Protein AF-A0A928PMY5-F1 (afdb_monomer_lite)

Radius of gyration: 32.31 Å; chains: 1; bounding box: 69×37×106 Å

Secondary structure (DSSP, 8-state):
-B-TTT--B--TT-SB-TTT--B--PPPP-------PPPPP--TT----------HHHHHHHHHHHHHHHHHIIIIIHHHHHHHHHHHHHHHHHHHHHHHHHH---HHHHHHHHHHHHHHHHHHHHHHHHHHHHHHHHHTT-TTHHHHHHHHHHHHHHHHHHHHHHHSSHHHHHHHHHHHHHHHHHHHHHHHHHHHHH-HHHHHHHTSSHHHHT-SS-TTPPPTT--TTSPPP--PPP---

Foldseek 3Di:
DADPPPRDDDDLPDQADPPPRHGDDNDDDDDDDDPDDDDDDDDPDDDPPDPPPPPVLVVLVVVLVVLVVVLCCLQPVQLVVLVVVLVVLVVVLVVVLVVCVPPHPDPVVNVLSVVLNVLSVVLSVLSNVLSNVLSVCLVVLPLCSQQSLVVRLVVSLVSVLVSLLSPADPPCRSCVPSVVSSVVSVVVSVVVNCCCQAPPSNCSSSVHCSSQCNHPVRVPPDHHPPDVPPDDDPPPPPPDD

Structure (mmCIF, N/CA/C/O backbone):
data_AF-A0A928PMY5-F1
#
_entry.id   AF-A0A928PMY5-F1
#
loop_
_atom_site.group_PDB
_atom_site.id
_atom_site.type_symbol
_atom_site.label_atom_id
_atom_site.label_alt_id
_atom_site.label_comp_id
_atom_site.label_asym_id
_atom_site.label_entity_id
_atom_site.label_seq_id
_atom_site.pdbx_PDB_ins_code
_atom_site.Cartn_x
_atom_site.Cartn_y
_atom_site.Cartn_z
_atom_site.occupancy
_atom_site.B_iso_or_equiv
_atom_site.auth_seq_id
_atom_site.auth_comp_id
_atom_site.auth_asym_id
_atom_site.auth_atom_id
_atom_site.pdbx_PDB_model_num
ATOM 1 N N . MET A 1 1 ? -22.340 8.497 -57.980 1.00 82.62 1 MET A N 1
ATOM 2 C CA . MET A 1 1 ? -21.973 7.964 -56.633 1.00 82.62 1 MET A CA 1
ATOM 3 C C . MET A 1 1 ? -22.457 8.878 -55.480 1.00 82.62 1 MET A C 1
ATOM 5 O O . MET A 1 1 ? -22.938 9.967 -55.758 1.00 82.62 1 MET A O 1
ATOM 9 N N . ILE A 1 2 ? -22.399 8.471 -54.194 1.00 89.50 2 ILE A N 1
ATOM 10 C CA . ILE A 1 2 ? -22.880 9.282 -53.039 1.00 89.50 2 ILE A CA 1
ATOM 11 C C . ILE A 1 2 ? -21.718 9.777 -52.164 1.00 89.50 2 ILE A C 1
ATOM 13 O O . ILE A 1 2 ? -20.862 8.992 -51.755 1.00 89.50 2 ILE A O 1
ATOM 17 N N . CYS A 1 3 ? -21.724 11.069 -51.814 1.00 88.81 3 CYS A N 1
ATOM 18 C CA . CYS A 1 3 ? -20.736 11.666 -50.915 1.00 88.81 3 CYS A CA 1
ATOM 19 C C . CYS A 1 3 ? -20.749 10.993 -49.535 1.00 88.81 3 CYS A C 1
ATOM 21 O O . CYS A 1 3 ? -21.771 11.005 -48.844 1.00 88.81 3 CYS A O 1
ATOM 23 N N . LYS A 1 4 ? -19.604 10.488 -49.061 1.00 89.94 4 LYS A N 1
ATOM 24 C CA . LYS A 1 4 ? -19.510 9.911 -47.708 1.00 89.94 4 LYS A CA 1
ATOM 25 C C . LYS A 1 4 ? -19.752 10.947 -46.599 1.00 89.94 4 LYS A C 1
ATOM 27 O O . LYS A 1 4 ? -20.256 10.563 -45.548 1.00 89.94 4 LYS A O 1
ATOM 32 N N . GLN A 1 5 ? -19.437 12.221 -46.858 1.00 91.31 5 GLN A N 1
ATOM 33 C CA . GLN A 1 5 ? -19.543 13.328 -45.900 1.00 91.31 5 GLN A CA 1
ATOM 34 C C . GLN A 1 5 ? -20.964 13.905 -45.819 1.00 91.31 5 GLN A C 1
ATOM 36 O O . GLN A 1 5 ? -21.582 13.843 -44.764 1.00 91.31 5 GLN A O 1
ATOM 41 N N . CYS A 1 6 ? -21.517 14.416 -46.925 1.00 93.25 6 CYS A N 1
ATOM 42 C CA . CYS A 1 6 ? -22.812 15.117 -46.902 1.00 93.25 6 CYS A CA 1
ATOM 43 C C . CYS A 1 6 ? -23.998 14.308 -47.449 1.00 93.25 6 CYS A C 1
ATOM 45 O O . CYS A 1 6 ? -25.106 14.826 -47.514 1.00 93.25 6 CYS A O 1
ATOM 47 N N . LYS A 1 7 ? -23.774 13.053 -47.864 1.00 92.19 7 LYS A N 1
ATOM 48 C CA . LYS A 1 7 ? -24.789 12.131 -48.413 1.00 92.19 7 LYS A CA 1
ATOM 49 C C . LYS A 1 7 ? -25.496 12.585 -49.694 1.00 92.19 7 LYS A C 1
ATOM 51 O O . LYS A 1 7 ? -26.414 11.902 -50.137 1.00 92.19 7 LYS A O 1
ATOM 56 N N . ASN A 1 8 ? -25.039 13.660 -50.333 1.00 92.19 8 ASN A N 1
ATOM 57 C CA . ASN A 1 8 ? -25.586 14.084 -51.619 1.00 92.19 8 ASN A CA 1
ATOM 58 C C . ASN A 1 8 ? -25.072 13.227 -52.784 1.00 92.19 8 ASN A C 1
ATOM 60 O O . ASN A 1 8 ? -23.974 12.661 -52.724 1.00 92.19 8 ASN A O 1
ATOM 64 N N . GLN A 1 9 ? -25.880 13.141 -53.840 1.00 92.81 9 GLN A N 1
ATOM 65 C CA . GLN A 1 9 ? -25.540 12.424 -55.065 1.00 92.81 9 GLN A CA 1
ATOM 66 C C . GLN A 1 9 ? -24.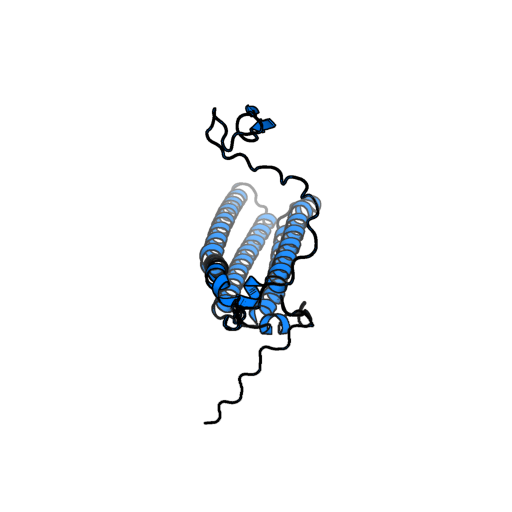573 13.264 -55.909 1.00 92.81 9 GLN A C 1
ATOM 68 O O . GLN A 1 9 ? -24.766 14.463 -56.095 1.00 92.81 9 GLN A O 1
ATOM 73 N N . ILE A 1 10 ? -23.505 12.629 -56.374 1.00 91.56 10 ILE A N 1
ATOM 74 C CA . ILE A 1 10 ? -22.398 13.239 -57.109 1.00 91.56 10 ILE A CA 1
ATOM 75 C C . ILE A 1 10 ? -22.239 12.500 -58.449 1.00 91.56 10 ILE A C 1
ATOM 77 O O . ILE A 1 10 ? -22.408 11.276 -58.500 1.00 91.56 10 ILE A O 1
ATOM 81 N N . SER A 1 11 ? -21.897 13.239 -59.509 1.00 85.56 11 SER A N 1
ATOM 82 C CA . SER A 1 11 ? -21.528 12.683 -60.818 1.00 85.56 11 SER A CA 1
ATOM 83 C C . SER A 1 11 ? -20.232 11.869 -60.742 1.00 85.56 11 SER A C 1
ATOM 85 O O . SER A 1 11 ? -19.302 12.247 -60.026 1.00 85.56 11 SER A O 1
ATOM 87 N N . ASP A 1 12 ? -20.152 10.772 -61.489 1.00 79.44 12 ASP A N 1
ATOM 88 C CA . ASP A 1 12 ? -19.029 9.830 -61.398 1.00 79.44 12 ASP A CA 1
ATOM 89 C C . ASP A 1 12 ? -17.696 10.417 -61.915 1.00 79.44 12 ASP A C 1
ATOM 91 O O . ASP A 1 12 ? -16.636 9.937 -61.525 1.00 79.44 12 ASP A O 1
ATOM 95 N N . ASP A 1 13 ? -17.734 11.524 -62.668 1.00 81.94 13 ASP A N 1
ATOM 96 C CA . ASP A 1 13 ? -16.536 12.189 -63.213 1.00 81.94 13 ASP A CA 1
ATOM 97 C C . ASP A 1 13 ? -15.997 13.351 -62.354 1.00 81.94 13 ASP A C 1
ATOM 99 O O . ASP A 1 13 ? -15.025 14.011 -62.722 1.00 81.94 13 ASP A O 1
ATOM 103 N N . SER A 1 14 ? -16.622 13.661 -61.212 1.00 80.75 14 SER A N 1
ATOM 104 C CA . SER A 1 14 ? -16.210 14.815 -60.395 1.00 80.75 14 SER A CA 1
ATOM 105 C C . SER A 1 14 ? -15.231 14.444 -59.277 1.00 80.75 14 SER A C 1
ATOM 107 O O . SER A 1 14 ? -15.510 13.602 -58.427 1.00 80.75 14 SER A O 1
ATOM 109 N N . SER A 1 15 ? -14.086 15.133 -59.242 1.00 89.12 15 SER A N 1
ATOM 110 C CA . SER A 1 15 ? -13.025 14.907 -58.246 1.00 89.12 15 SER A CA 1
ATOM 111 C C . SER A 1 15 ? -13.362 15.445 -56.846 1.00 89.12 15 SER A C 1
ATOM 113 O O . SER A 1 15 ? -12.721 15.070 -55.865 1.00 89.12 15 SER A O 1
ATOM 115 N N . PHE A 1 16 ? -14.373 16.313 -56.735 1.00 91.31 16 PHE A N 1
ATOM 116 C CA . PHE A 1 16 ? -14.808 16.929 -55.480 1.00 91.31 16 PHE A CA 1
ATOM 117 C C . PHE A 1 16 ? -16.333 17.019 -55.413 1.00 91.31 16 PHE A C 1
ATOM 119 O O . PHE A 1 16 ? -17.003 17.226 -56.424 1.00 91.31 16 PHE A O 1
ATOM 126 N N . CYS A 1 17 ? -16.887 16.911 -54.205 1.00 92.31 17 CYS A N 1
ATOM 127 C CA . CYS A 1 17 ? -18.313 17.110 -53.976 1.00 92.31 17 CYS A CA 1
ATOM 128 C C . CYS A 1 17 ? -18.683 18.593 -54.164 1.00 92.31 17 CYS A C 1
ATOM 130 O O . CYS A 1 17 ? -18.201 19.422 -53.389 1.00 92.31 17 CYS A O 1
ATOM 132 N N . PRO A 1 18 ? -19.591 18.951 -55.090 1.00 89.88 18 PRO A N 1
ATOM 133 C CA . PRO A 1 18 ? -19.945 20.351 -55.340 1.00 89.88 18 PRO A CA 1
ATOM 134 C C . PRO A 1 18 ? -20.708 21.004 -54.179 1.00 89.88 18 PRO A C 1
ATOM 136 O O . PRO A 1 18 ? -20.821 22.222 -54.126 1.00 89.88 18 PRO A O 1
ATOM 139 N N . VAL A 1 19 ? -21.237 20.206 -53.245 1.00 93.88 19 VAL A N 1
ATOM 140 C CA . VAL A 1 19 ? -22.071 20.702 -52.140 1.00 93.88 19 VAL A CA 1
ATOM 141 C C . VAL A 1 19 ? -21.274 20.922 -50.857 1.00 93.88 19 VAL A C 1
ATOM 143 O O . VAL A 1 19 ? -21.573 21.846 -50.111 1.00 93.88 19 VAL A O 1
ATOM 146 N N . CYS A 1 20 ? -20.264 20.093 -50.575 1.00 91.88 20 CYS A N 1
ATOM 147 C CA . CYS A 1 20 ? -19.488 20.196 -49.332 1.00 91.88 20 CYS A CA 1
ATOM 148 C C . CYS A 1 20 ? -17.971 20.323 -49.534 1.00 91.88 20 CYS A C 1
ATOM 150 O O . CYS A 1 20 ? -17.242 20.383 -48.550 1.00 91.88 20 CYS A O 1
ATOM 152 N N . GLY A 1 21 ? -17.480 20.308 -50.778 1.00 88.19 21 GLY A N 1
ATOM 153 C CA . GLY A 1 21 ? -16.061 20.475 -51.114 1.00 88.19 21 GLY A CA 1
ATOM 154 C C . GLY A 1 21 ? -15.153 19.283 -50.789 1.00 88.19 21 GLY A C 1
ATOM 155 O O . GLY A 1 21 ? -13.951 19.355 -51.020 1.00 88.19 21 GLY A O 1
ATOM 156 N N . ALA A 1 22 ? -15.693 18.179 -50.263 1.00 90.25 22 ALA A N 1
ATOM 157 C CA . ALA A 1 22 ? -14.885 17.018 -49.895 1.00 90.25 22 ALA A CA 1
ATOM 158 C C . ALA A 1 22 ? -14.327 16.299 -51.144 1.00 90.25 22 ALA A C 1
ATOM 160 O O . ALA A 1 22 ? -15.084 16.114 -52.106 1.00 90.25 22 ALA A O 1
ATOM 161 N N . PRO A 1 23 ? -13.049 15.865 -51.135 1.00 87.62 23 PRO A N 1
ATOM 162 C CA . PRO A 1 23 ? -12.462 15.108 -52.232 1.00 87.62 23 PRO A CA 1
ATOM 163 C C . PRO A 1 23 ? -13.125 13.740 -52.350 1.00 87.62 23 PRO A C 1
ATOM 165 O O . PRO A 1 23 ? -13.442 13.079 -51.357 1.00 87.62 23 PRO A O 1
ATOM 168 N N . VAL A 1 24 ? -13.335 13.322 -53.588 1.00 85.31 24 VAL A N 1
ATOM 169 C CA . VAL A 1 24 ? -13.854 12.003 -53.908 1.00 85.31 24 VAL A CA 1
ATOM 170 C C . VAL A 1 24 ? -12.666 11.090 -54.166 1.00 85.31 24 VAL A C 1
ATOM 172 O O . VAL A 1 24 ? -11.941 11.269 -55.141 1.00 85.31 24 VAL A O 1
ATOM 175 N N . GLU A 1 25 ? -12.481 10.086 -53.314 1.00 73.94 25 GLU A N 1
ATOM 176 C CA . GLU A 1 25 ? -11.558 8.988 -53.605 1.00 73.94 25 GLU A CA 1
ATOM 177 C C . GLU A 1 25 ? -12.099 8.190 -54.796 1.00 73.94 25 GLU A C 1
ATOM 179 O O . GLU A 1 25 ? -13.082 7.455 -54.668 1.00 73.94 25 GLU A O 1
ATOM 184 N N . ALA A 1 26 ? -11.476 8.363 -55.962 1.00 61.66 26 ALA A N 1
ATOM 185 C CA . ALA A 1 26 ? -11.774 7.574 -57.146 1.00 61.66 26 ALA A CA 1
ATOM 186 C C . ALA A 1 26 ? -11.545 6.088 -56.830 1.00 61.66 26 ALA A C 1
ATOM 188 O O . ALA A 1 26 ? -10.457 5.694 -56.400 1.00 61.66 26 ALA A O 1
ATOM 189 N N . GLN A 1 27 ? -12.571 5.255 -57.021 1.00 56.22 27 GLN A N 1
ATOM 190 C CA . GLN A 1 27 ? -12.381 3.811 -56.944 1.00 56.22 27 GLN A CA 1
ATOM 191 C C . GLN A 1 27 ? -11.406 3.378 -58.050 1.00 56.22 27 GLN A C 1
ATOM 193 O O . GLN A 1 27 ? -11.549 3.829 -59.188 1.00 56.22 27 GLN A O 1
ATOM 198 N N . PRO A 1 28 ? -10.424 2.511 -57.748 1.00 51.28 28 PRO A N 1
ATOM 199 C CA . PRO A 1 28 ? -9.483 2.032 -58.750 1.00 51.28 28 PRO A CA 1
ATOM 200 C C . PRO A 1 28 ? -10.240 1.283 -59.853 1.00 51.28 28 PRO A C 1
ATOM 202 O O . PRO A 1 28 ? -10.906 0.279 -59.595 1.00 51.28 28 PRO A O 1
ATOM 205 N N . GLN A 1 29 ? -10.154 1.796 -61.083 1.00 50.34 29 GLN A N 1
ATOM 206 C CA . GLN A 1 29 ? -10.644 1.108 -62.275 1.00 50.34 29 GLN A CA 1
ATOM 207 C C . GLN A 1 29 ? -9.942 -0.254 -62.423 1.00 50.34 29 GLN A C 1
ATOM 209 O O . GLN A 1 29 ? -8.736 -0.346 -62.173 1.00 50.34 29 GLN A O 1
ATOM 214 N N . PRO A 1 30 ? -10.648 -1.306 -62.876 1.00 48.59 30 PRO A N 1
ATOM 215 C CA . PRO A 1 30 ? -10.016 -2.565 -63.252 1.00 48.59 30 PRO A CA 1
ATOM 216 C C . PRO A 1 30 ? -9.028 -2.319 -64.401 1.00 48.59 30 PRO A C 1
ATOM 218 O O . PRO A 1 30 ? -9.428 -1.958 -65.507 1.00 48.59 30 PRO A O 1
ATOM 221 N N . GLN A 1 31 ? -7.731 -2.478 -64.132 1.00 46.59 31 GLN A N 1
ATOM 222 C CA . GLN A 1 31 ? -6.680 -2.332 -65.136 1.00 46.59 31 GLN A CA 1
ATOM 223 C C . GLN A 1 31 ? -6.797 -3.433 -66.196 1.00 46.59 31 GLN A C 1
ATOM 225 O O . GLN A 1 31 ? -6.704 -4.623 -65.897 1.00 46.59 31 GLN A O 1
ATOM 230 N N . ALA A 1 32 ? -6.971 -3.015 -67.450 1.00 48.78 32 ALA A N 1
ATOM 231 C CA . ALA A 1 32 ? -6.762 -3.858 -68.616 1.00 48.78 32 ALA A CA 1
ATOM 232 C C . ALA A 1 32 ? -5.280 -4.272 -68.697 1.00 48.78 32 ALA A C 1
ATOM 234 O O . ALA A 1 32 ? -4.386 -3.440 -68.541 1.00 48.78 32 ALA A O 1
ATOM 235 N N . GLN A 1 33 ? -5.034 -5.562 -68.930 1.00 49.56 33 GLN A N 1
ATOM 236 C CA . GLN A 1 33 ? -3.701 -6.151 -69.060 1.00 49.56 33 GLN A CA 1
ATOM 237 C C . GLN A 1 33 ? -2.985 -5.617 -70.310 1.00 49.56 33 GLN A C 1
ATOM 239 O O . GLN A 1 33 ? -3.350 -5.947 -71.437 1.00 49.56 33 GLN A O 1
ATOM 244 N N . THR A 1 34 ? -1.941 -4.817 -70.108 1.00 46.50 34 THR A N 1
ATOM 245 C CA . THR A 1 34 ? -0.920 -4.510 -71.116 1.00 46.50 34 THR A CA 1
ATOM 246 C C . THR A 1 34 ? 0.188 -5.576 -71.106 1.00 46.50 34 THR A C 1
ATOM 248 O O . THR A 1 34 ? 0.490 -6.142 -70.052 1.00 46.50 34 THR A O 1
ATOM 251 N N . PRO A 1 35 ? 0.794 -5.887 -72.270 1.00 57.50 35 PRO A N 1
ATOM 252 C CA . PRO A 1 35 ? 1.831 -6.912 -72.389 1.00 57.50 35 PRO A CA 1
ATOM 253 C C . PRO A 1 35 ? 3.125 -6.533 -71.638 1.00 57.50 35 PRO A C 1
ATOM 255 O O . PRO A 1 35 ? 3.368 -5.347 -71.403 1.00 57.50 35 PRO A O 1
ATOM 258 N N . PRO A 1 36 ? 3.969 -7.518 -71.264 1.00 54.69 36 PRO A N 1
ATOM 259 C CA . PRO A 1 36 ? 5.073 -7.325 -70.325 1.00 54.69 36 PRO A CA 1
ATOM 260 C C . PRO A 1 36 ? 6.118 -6.336 -70.856 1.00 54.69 36 PRO A C 1
ATOM 262 O O . PRO A 1 36 ? 6.870 -6.640 -71.781 1.00 54.69 36 PRO A O 1
ATOM 265 N N . GLN A 1 37 ? 6.185 -5.150 -70.252 1.00 53.88 37 GLN A N 1
ATOM 266 C CA . GLN A 1 37 ? 7.313 -4.239 -70.418 1.00 53.88 37 GLN A CA 1
ATOM 267 C C . GLN A 1 37 ? 8.513 -4.760 -69.625 1.00 53.88 37 GLN A C 1
ATOM 269 O O . GLN A 1 37 ? 8.390 -5.161 -68.467 1.00 53.88 37 GLN A O 1
ATOM 274 N N . ALA A 1 38 ? 9.677 -4.749 -70.276 1.00 61.69 38 ALA A N 1
ATOM 275 C CA . ALA A 1 38 ? 10.959 -5.070 -69.665 1.00 61.69 38 ALA A CA 1
ATOM 276 C C . ALA A 1 38 ? 11.201 -4.205 -68.411 1.00 61.69 38 ALA A C 1
ATOM 278 O O . ALA A 1 38 ? 10.842 -3.022 -68.413 1.00 61.69 38 ALA A O 1
ATOM 279 N N . PRO A 1 39 ? 11.799 -4.770 -67.344 1.00 66.38 39 PRO A N 1
ATOM 280 C CA . PRO A 1 39 ? 12.031 -4.041 -66.106 1.00 66.38 39 PRO A CA 1
ATOM 281 C C . PRO A 1 39 ? 12.911 -2.807 -66.365 1.00 66.38 39 PRO A C 1
ATOM 283 O O . PRO A 1 39 ? 13.906 -2.909 -67.089 1.00 66.38 39 PRO A O 1
ATOM 286 N N . PRO A 1 40 ? 12.568 -1.639 -65.791 1.00 67.19 40 PRO A N 1
ATOM 287 C CA . PRO A 1 40 ? 13.392 -0.447 -65.914 1.00 67.19 40 PRO A CA 1
ATOM 288 C C . PRO A 1 40 ? 14.783 -0.689 -65.302 1.00 67.19 40 PRO A C 1
ATOM 290 O O . PRO A 1 40 ? 14.900 -1.405 -64.302 1.00 67.19 40 PRO A O 1
ATOM 293 N N . PRO A 1 41 ? 15.847 -0.100 -65.878 1.00 63.59 41 PRO A N 1
ATOM 294 C CA . PRO A 1 41 ? 17.196 -0.216 -65.347 1.00 63.59 41 PRO A CA 1
ATOM 295 C C . PRO A 1 41 ? 17.247 0.334 -63.919 1.00 63.59 41 PRO A C 1
ATOM 297 O O . PRO A 1 41 ? 16.886 1.480 -63.649 1.00 63.59 41 PRO A O 1
ATOM 300 N N . VAL A 1 42 ? 17.687 -0.525 -63.002 1.00 59.97 42 VAL A N 1
ATOM 301 C CA . VAL A 1 42 ? 17.896 -0.215 -61.589 1.00 59.97 42 VAL A CA 1
ATOM 302 C C . VAL A 1 42 ? 18.968 0.869 -61.508 1.00 59.97 42 VAL A C 1
ATOM 304 O O . VAL A 1 42 ? 20.120 0.624 -61.858 1.00 59.97 42 VAL A O 1
ATOM 307 N N . SER A 1 43 ? 18.585 2.078 -61.094 1.00 58.03 43 SER A N 1
ATOM 308 C CA . SER A 1 43 ? 19.524 3.185 -60.905 1.00 58.03 43 SER A CA 1
ATOM 309 C C . SER A 1 43 ? 20.486 2.837 -59.754 1.00 58.03 43 SER A C 1
ATOM 311 O O . SER A 1 43 ? 20.030 2.692 -58.614 1.00 58.03 43 SER A O 1
ATOM 313 N N . PRO A 1 44 ? 21.797 2.653 -60.006 1.00 57.47 44 PRO A N 1
ATOM 314 C CA . PRO A 1 44 ? 22.765 2.318 -58.971 1.00 57.47 44 PRO A CA 1
ATOM 315 C C . PRO A 1 44 ? 23.133 3.604 -58.229 1.00 57.47 44 PRO A C 1
ATOM 317 O O . PRO A 1 44 ? 23.890 4.425 -58.742 1.00 57.47 44 PRO A O 1
ATOM 320 N N . GLY A 1 45 ? 22.580 3.815 -57.034 1.00 60.78 45 GLY A N 1
ATOM 321 C CA . GLY A 1 45 ? 22.966 4.995 -56.256 1.00 60.78 45 GLY A CA 1
ATOM 322 C C . GLY A 1 45 ? 22.180 5.319 -54.995 1.00 60.78 45 GLY A C 1
ATOM 323 O O . GLY A 1 45 ? 22.566 6.259 -54.309 1.00 60.78 45 GLY A O 1
ATOM 324 N N . MET A 1 46 ? 21.116 4.591 -54.639 1.00 60.41 46 MET A N 1
ATOM 325 C CA . MET A 1 46 ? 20.520 4.794 -53.316 1.00 60.41 46 MET A CA 1
ATOM 326 C C . MET A 1 46 ? 21.418 4.120 -52.267 1.00 60.41 46 MET A C 1
ATOM 328 O O . MET A 1 46 ? 21.554 2.894 -52.307 1.00 60.41 46 MET A O 1
ATOM 332 N N . PRO A 1 47 ? 22.068 4.878 -51.357 1.00 71.25 47 PRO A N 1
ATOM 333 C CA . PRO A 1 47 ? 22.785 4.271 -50.246 1.00 71.25 47 PRO A CA 1
ATOM 334 C C . PRO A 1 47 ? 21.795 3.399 -49.464 1.00 71.25 47 PRO A C 1
ATOM 336 O O . PRO A 1 47 ? 20.628 3.787 -49.338 1.00 71.25 47 PRO A O 1
ATOM 339 N N . PRO A 1 48 ? 22.216 2.219 -48.973 1.00 69.69 48 PRO A N 1
ATOM 340 C CA . PRO A 1 48 ? 21.343 1.362 -48.186 1.00 69.69 48 PRO A CA 1
ATOM 341 C C . PRO A 1 48 ? 20.742 2.211 -47.071 1.00 69.69 48 PRO A C 1
ATOM 343 O O . PRO A 1 48 ? 21.485 2.828 -46.304 1.00 69.69 48 PRO A O 1
ATOM 346 N N . GLN A 1 49 ? 19.408 2.297 -47.027 1.00 64.00 49 GLN A N 1
ATOM 347 C CA . GLN A 1 49 ? 18.717 2.940 -45.919 1.00 64.00 49 GLN A CA 1
ATOM 348 C C . GLN A 1 49 ? 19.222 2.259 -44.654 1.00 64.00 49 GLN A C 1
ATOM 350 O O . GLN A 1 49 ? 18.942 1.082 -44.419 1.00 64.00 49 GLN A O 1
ATOM 355 N N . GLN A 1 50 ? 20.040 2.977 -43.883 1.00 68.62 50 GLN A N 1
ATOM 356 C CA . GLN A 1 50 ? 20.461 2.482 -42.589 1.00 68.62 50 GLN A CA 1
ATOM 357 C C . GLN A 1 50 ? 19.177 2.252 -41.797 1.00 68.62 50 GLN A C 1
ATOM 359 O O . GLN A 1 50 ? 18.319 3.142 -41.785 1.00 68.62 50 GLN A O 1
ATOM 364 N N . PRO A 1 51 ? 18.992 1.062 -41.205 1.00 71.56 51 PRO A N 1
ATOM 365 C CA . PRO A 1 51 ? 17.817 0.806 -40.398 1.00 71.56 51 PRO A CA 1
ATOM 366 C C . PRO A 1 51 ? 17.747 1.918 -39.359 1.00 71.56 51 PRO A C 1
ATOM 368 O O . PRO A 1 51 ? 18.701 2.123 -38.607 1.00 71.56 51 PRO A O 1
ATOM 371 N N . VAL A 1 52 ? 16.651 2.683 -39.378 1.00 67.44 52 VAL A N 1
ATOM 372 C CA . VAL A 1 52 ? 16.396 3.712 -38.374 1.00 67.44 52 VAL A CA 1
ATOM 373 C C . VAL A 1 52 ? 16.419 2.984 -37.041 1.00 67.44 52 VAL A C 1
ATOM 375 O O . VAL A 1 52 ? 15.515 2.207 -36.731 1.00 67.44 52 VAL A O 1
ATOM 378 N N . TYR A 1 53 ? 17.508 3.167 -36.298 1.00 63.44 53 TYR A N 1
ATOM 379 C CA . TYR A 1 53 ? 17.679 2.570 -34.989 1.00 63.44 53 TYR A CA 1
ATOM 380 C C . TYR A 1 53 ? 16.721 3.299 -34.055 1.00 63.44 53 TYR A C 1
ATOM 382 O O . TYR A 1 53 ? 17.052 4.323 -33.459 1.00 63.44 53 TYR A O 1
ATOM 390 N N . TYR A 1 54 ? 15.484 2.810 -34.003 1.00 63.53 54 TYR A N 1
ATOM 391 C CA . TYR A 1 54 ? 14.509 3.250 -33.027 1.00 63.53 54 TYR A CA 1
ATOM 392 C C . TYR A 1 54 ? 15.052 2.847 -31.663 1.00 63.53 54 TYR A C 1
ATOM 394 O O . TYR A 1 54 ? 15.045 1.667 -31.313 1.00 63.53 54 TYR A O 1
ATOM 402 N N . ASN A 1 55 ? 15.585 3.822 -30.930 1.00 66.38 55 ASN A N 1
ATOM 403 C CA . ASN A 1 55 ? 15.988 3.639 -29.552 1.00 66.38 55 ASN A CA 1
ATOM 404 C C . ASN A 1 55 ? 14.722 3.734 -28.696 1.00 66.38 55 ASN A C 1
ATOM 406 O O . ASN A 1 55 ? 14.222 4.841 -28.476 1.00 66.38 55 ASN A O 1
ATOM 410 N N . PRO A 1 56 ? 14.194 2.613 -28.177 1.00 61.72 56 PRO A N 1
ATOM 411 C CA . PRO A 1 56 ? 12.953 2.643 -27.417 1.00 61.72 56 PRO A CA 1
ATOM 412 C C . PRO A 1 56 ? 13.071 3.561 -26.190 1.00 61.72 56 PRO A C 1
ATOM 414 O O . PRO A 1 56 ? 12.072 4.085 -25.710 1.00 61.72 56 PRO A O 1
ATOM 417 N N . ALA A 1 57 ? 14.295 3.805 -25.700 1.00 60.16 57 ALA A N 1
ATOM 418 C CA . ALA A 1 57 ? 14.572 4.658 -24.549 1.00 60.16 57 ALA A CA 1
ATOM 419 C C . ALA A 1 57 ? 14.064 6.106 -24.688 1.00 60.16 57 ALA A C 1
ATOM 421 O O . ALA A 1 57 ? 13.760 6.724 -23.662 1.00 60.16 57 ALA A O 1
ATOM 422 N N . ASP A 1 58 ? 13.942 6.640 -25.908 1.00 63.41 58 ASP A N 1
ATOM 423 C CA . ASP A 1 58 ? 13.560 8.040 -26.117 1.00 63.41 58 ASP A CA 1
ATOM 424 C C . ASP A 1 58 ? 12.061 8.284 -25.866 1.00 63.41 58 ASP A C 1
ATOM 426 O O . ASP A 1 58 ? 11.708 9.246 -25.178 1.00 63.41 58 ASP A O 1
ATOM 430 N N . ASP A 1 59 ? 11.180 7.357 -26.257 1.00 59.75 59 ASP A N 1
ATOM 431 C CA . ASP A 1 59 ? 9.740 7.448 -25.952 1.00 59.75 59 ASP A CA 1
ATOM 432 C C . ASP A 1 59 ? 9.445 7.225 -24.458 1.00 59.75 59 ASP A C 1
ATOM 434 O O . ASP A 1 59 ? 8.472 7.745 -23.894 1.00 59.75 59 ASP A O 1
ATOM 438 N N . TYR A 1 60 ? 10.326 6.513 -23.751 1.00 60.44 60 TYR A N 1
ATOM 439 C CA . TYR A 1 60 ? 10.161 6.260 -22.321 1.00 60.44 60 TYR A CA 1
ATOM 440 C C . TYR A 1 60 ? 10.591 7.427 -21.418 1.00 60.44 60 TYR A C 1
ATOM 442 O O . TYR A 1 60 ? 10.270 7.411 -20.224 1.00 60.44 60 TYR A O 1
ATOM 450 N N . ARG A 1 61 ? 11.234 8.481 -21.947 1.00 63.41 61 ARG A N 1
ATOM 451 C CA . ARG A 1 61 ? 11.556 9.697 -21.170 1.00 63.41 61 ARG A CA 1
ATOM 452 C C . ARG A 1 61 ? 10.307 10.425 -20.674 1.00 63.41 61 ARG A C 1
ATOM 454 O O . ARG A 1 61 ? 10.278 10.852 -19.519 1.00 63.41 61 ARG A O 1
ATOM 461 N N . ILE A 1 62 ? 9.264 10.506 -21.500 1.00 64.94 62 ILE A N 1
ATOM 462 C CA . ILE A 1 62 ? 7.965 11.086 -21.115 1.00 64.94 62 ILE A CA 1
ATOM 463 C C . ILE A 1 62 ? 7.273 10.171 -20.089 1.00 64.94 62 ILE A C 1
ATOM 46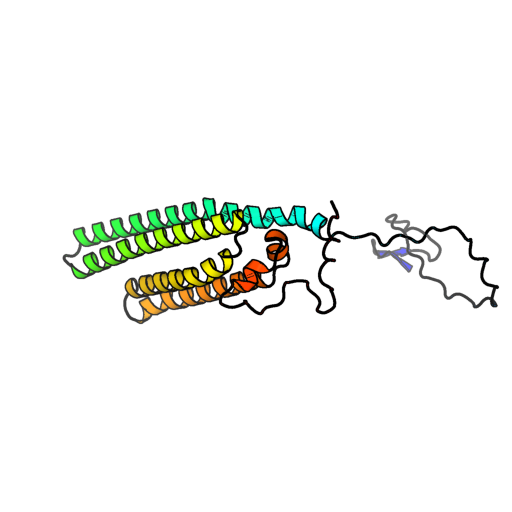5 O O . ILE A 1 62 ? 6.654 10.626 -19.126 1.00 64.94 62 ILE A O 1
ATOM 469 N N . LEU A 1 63 ? 7.465 8.858 -20.231 1.00 62.28 63 LEU A N 1
ATOM 470 C CA . LEU A 1 63 ? 6.841 7.841 -19.388 1.00 62.28 63 LEU A CA 1
ATOM 471 C C . LEU A 1 63 ? 7.446 7.743 -17.979 1.00 62.28 63 LEU A C 1
ATOM 473 O O . LEU A 1 63 ? 6.736 7.416 -17.023 1.00 62.28 63 LEU A O 1
ATOM 477 N N . GLY A 1 64 ? 8.721 8.107 -17.817 1.00 72.06 64 GLY A N 1
ATOM 478 C CA . GLY A 1 64 ? 9.368 8.256 -16.510 1.00 72.06 64 GLY A CA 1
ATOM 479 C C . GLY A 1 64 ? 8.699 9.307 -15.612 1.00 72.06 64 GLY A C 1
ATOM 480 O O . GLY A 1 64 ? 8.809 9.223 -14.386 1.00 72.06 64 GLY A O 1
ATOM 481 N N . GLY A 1 65 ? 7.953 10.252 -16.196 1.00 83.00 65 GLY A N 1
ATOM 482 C CA . GLY A 1 65 ? 7.158 11.238 -15.463 1.00 83.00 65 GLY A CA 1
ATOM 483 C C . GLY A 1 65 ? 6.054 10.608 -14.610 1.00 83.00 65 GLY A C 1
ATOM 484 O O . GLY A 1 65 ? 5.868 11.016 -13.465 1.00 83.00 65 GLY A O 1
ATOM 485 N N . PHE A 1 66 ? 5.386 9.556 -15.104 1.00 86.81 66 PHE A N 1
ATOM 486 C CA . PHE A 1 66 ? 4.327 8.876 -14.349 1.00 86.81 66 PHE A CA 1
ATOM 487 C C . PHE A 1 66 ? 4.872 8.208 -13.085 1.00 86.81 66 PHE A C 1
ATOM 489 O O . PHE A 1 66 ? 4.315 8.390 -12.007 1.00 86.81 66 PHE A O 1
ATOM 496 N N . LEU A 1 67 ? 5.984 7.470 -13.181 1.00 87.62 67 LEU A N 1
ATOM 497 C CA . LEU A 1 67 ? 6.524 6.800 -11.997 1.00 87.62 67 LEU A CA 1
ATOM 498 C C . LEU A 1 67 ? 7.103 7.801 -10.989 1.00 87.62 67 LEU A C 1
ATOM 500 O O . LEU A 1 67 ? 6.954 7.603 -9.788 1.00 87.62 67 LEU A O 1
ATOM 504 N N . LYS A 1 68 ? 7.676 8.921 -11.454 1.00 86.94 68 LYS A N 1
ATOM 505 C CA . LYS A 1 68 ? 8.034 10.042 -10.570 1.00 86.94 68 LYS A CA 1
ATOM 506 C C . LYS A 1 68 ? 6.808 10.623 -9.861 1.00 86.94 68 LYS A C 1
ATOM 508 O O . LYS A 1 68 ? 6.876 10.858 -8.659 1.00 86.94 68 LYS A O 1
ATOM 513 N N . ALA A 1 69 ? 5.687 10.798 -10.563 1.00 90.06 69 ALA A N 1
ATOM 514 C CA . ALA A 1 69 ? 4.435 11.239 -9.950 1.00 90.06 69 ALA A CA 1
ATOM 515 C C . ALA A 1 69 ? 3.934 10.233 -8.900 1.00 90.06 69 ALA A C 1
ATOM 517 O O . ALA A 1 69 ? 3.546 10.642 -7.811 1.00 90.06 69 ALA A O 1
ATOM 518 N N . VAL A 1 70 ? 4.028 8.926 -9.174 1.00 90.19 70 VAL A N 1
ATOM 519 C CA . VAL A 1 70 ? 3.720 7.870 -8.193 1.00 90.19 70 VAL A CA 1
ATOM 520 C C . VAL A 1 70 ? 4.634 7.966 -6.968 1.00 90.19 70 VAL A C 1
ATOM 522 O O . VAL A 1 70 ? 4.144 7.885 -5.849 1.00 90.19 70 VAL A O 1
ATOM 525 N N . VAL A 1 71 ? 5.940 8.194 -7.140 1.00 91.19 71 VAL A N 1
ATOM 526 C CA . VAL A 1 71 ? 6.880 8.377 -6.016 1.00 91.19 71 VAL A CA 1
ATOM 527 C C . VAL A 1 71 ? 6.516 9.602 -5.172 1.00 91.19 71 VAL A C 1
ATOM 529 O O . VAL A 1 71 ? 6.483 9.506 -3.945 1.00 91.19 71 VAL A O 1
ATOM 532 N N . ILE A 1 72 ? 6.197 10.736 -5.805 1.00 90.94 72 ILE A N 1
ATOM 533 C CA . ILE A 1 72 ? 5.744 11.952 -5.108 1.00 90.94 72 ILE A CA 1
ATOM 534 C C . ILE A 1 72 ? 4.445 11.675 -4.343 1.00 90.94 72 ILE A C 1
ATOM 536 O O . ILE A 1 72 ? 4.331 12.017 -3.164 1.00 90.94 72 ILE A O 1
ATOM 540 N N . LEU A 1 73 ? 3.487 11.005 -4.987 1.00 91.81 73 LEU A N 1
ATOM 541 C CA . LEU A 1 73 ? 2.212 10.630 -4.385 1.00 91.81 73 LEU A CA 1
ATOM 542 C C . LEU A 1 73 ? 2.423 9.714 -3.170 1.00 91.81 73 LEU A C 1
ATOM 544 O O . LEU A 1 73 ? 1.827 9.950 -2.125 1.00 91.81 73 LEU A O 1
ATOM 548 N N . LEU A 1 74 ? 3.324 8.733 -3.257 1.00 89.50 74 LEU A N 1
ATOM 549 C CA . LEU A 1 74 ? 3.641 7.829 -2.147 1.00 89.50 74 LEU A CA 1
ATOM 550 C C . LEU A 1 74 ? 4.344 8.533 -0.977 1.00 89.50 74 LEU A C 1
ATOM 552 O O . LEU A 1 74 ? 4.069 8.194 0.169 1.00 89.50 74 LEU A O 1
ATOM 556 N N . LYS A 1 75 ? 5.237 9.499 -1.232 1.00 92.06 75 LYS A N 1
ATOM 557 C CA . LYS A 1 75 ? 6.027 10.158 -0.172 1.00 92.06 75 LYS A CA 1
ATOM 558 C C . LYS A 1 75 ? 5.325 11.337 0.493 1.00 92.06 75 LYS A C 1
ATOM 560 O O . LYS A 1 75 ? 5.608 11.614 1.652 1.00 92.06 75 LYS A O 1
ATOM 565 N N . ILE A 1 76 ? 4.474 12.051 -0.238 1.00 92.75 76 ILE A N 1
ATOM 566 C CA . ILE A 1 76 ? 3.858 13.294 0.245 1.00 92.75 76 ILE A CA 1
ATOM 567 C C . ILE A 1 76 ? 2.364 13.084 0.457 1.00 92.75 76 ILE A C 1
ATOM 569 O O . ILE A 1 76 ? 1.873 13.195 1.577 1.00 92.75 76 ILE A O 1
ATOM 573 N N . VAL A 1 77 ? 1.640 12.735 -0.608 1.00 92.69 77 VAL A N 1
ATOM 574 C CA . VAL A 1 77 ? 0.173 12.654 -0.568 1.00 92.69 77 VAL A CA 1
ATOM 575 C C . VAL A 1 77 ? -0.290 11.518 0.344 1.00 92.69 77 VAL A C 1
ATOM 577 O O . VAL A 1 77 ? -1.185 11.719 1.159 1.00 92.69 77 VAL A O 1
ATOM 580 N N . GLY A 1 78 ? 0.351 10.349 0.265 1.00 90.75 78 GLY A N 1
ATOM 581 C CA . GLY A 1 78 ? 0.027 9.182 1.087 1.00 90.75 78 GLY A CA 1
ATOM 582 C C . GLY A 1 78 ? 0.068 9.476 2.594 1.00 90.75 78 GLY A C 1
ATOM 583 O O . GLY A 1 78 ? -0.961 9.329 3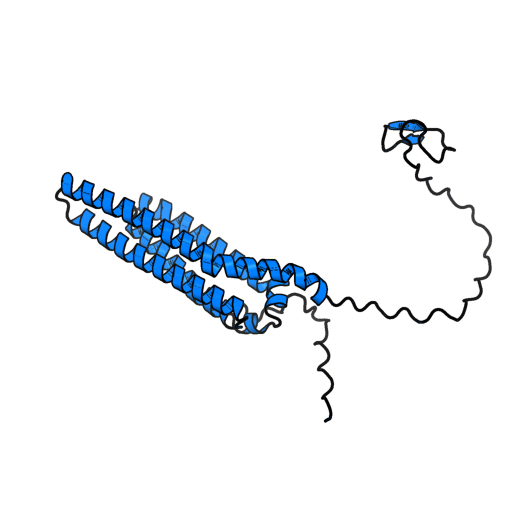.254 1.00 90.75 78 GLY A O 1
ATOM 584 N N . PRO A 1 79 ? 1.202 9.947 3.147 1.00 93.00 79 PRO A N 1
ATOM 585 C CA . PRO A 1 79 ? 1.299 10.301 4.561 1.00 93.00 79 PRO A CA 1
ATOM 586 C C . PRO A 1 79 ? 0.329 11.400 4.999 1.00 93.00 79 PRO A C 1
ATOM 588 O O . PRO A 1 79 ? -0.204 11.320 6.103 1.00 93.00 79 PRO A O 1
ATOM 591 N N . ILE A 1 80 ? 0.049 12.392 4.143 1.00 94.56 80 ILE A N 1
ATOM 592 C CA . ILE A 1 80 ? -0.937 13.442 4.443 1.00 94.56 80 ILE A CA 1
ATOM 593 C C . ILE A 1 80 ? -2.339 12.840 4.578 1.00 94.56 80 ILE A C 1
ATOM 595 O O . ILE A 1 80 ? -3.015 13.086 5.575 1.00 94.56 80 ILE A O 1
ATOM 599 N N . LEU A 1 81 ? -2.769 12.018 3.615 1.00 93.50 81 LEU A N 1
ATOM 600 C CA . LEU A 1 81 ? -4.081 11.365 3.661 1.00 93.50 81 LEU A CA 1
ATOM 601 C C . LEU A 1 81 ? -4.207 10.431 4.872 1.00 93.50 81 LEU A C 1
ATOM 603 O O . LEU A 1 81 ? -5.238 10.437 5.546 1.00 93.50 81 LEU A O 1
ATOM 607 N N . MET A 1 82 ? -3.151 9.679 5.195 1.00 92.44 82 MET A N 1
ATOM 608 C CA . MET A 1 82 ? -3.105 8.848 6.403 1.00 92.44 82 MET A CA 1
ATOM 609 C C . MET A 1 82 ? -3.170 9.687 7.686 1.00 92.44 82 MET A C 1
ATOM 611 O O . MET A 1 82 ? -3.901 9.333 8.608 1.00 92.44 82 MET A O 1
ATOM 615 N N . GLY A 1 83 ? -2.480 10.829 7.731 1.00 92.12 83 GLY A N 1
ATOM 616 C CA . GLY A 1 83 ? -2.557 11.775 8.845 1.00 92.12 83 GLY A CA 1
ATOM 617 C C . GLY A 1 83 ? -3.966 12.338 9.042 1.00 92.12 83 GLY A C 1
ATOM 618 O O . GLY A 1 83 ? -4.468 12.355 10.163 1.00 92.12 83 GLY A O 1
ATOM 619 N N . ILE A 1 84 ? -4.650 12.722 7.961 1.00 94.12 84 ILE A N 1
ATOM 620 C CA . ILE A 1 84 ? -6.049 13.177 8.018 1.00 94.12 84 ILE A CA 1
ATOM 621 C C . ILE A 1 84 ? -6.957 12.055 8.542 1.00 94.12 84 ILE A C 1
ATOM 623 O O . ILE A 1 84 ? -7.761 12.287 9.445 1.00 94.12 84 ILE A O 1
ATOM 627 N N . SER A 1 85 ? -6.797 10.830 8.032 1.00 89.69 85 SER A N 1
ATOM 628 C CA . SER A 1 85 ? -7.550 9.659 8.502 1.00 89.69 85 SER A CA 1
ATOM 629 C C . SER A 1 85 ? -7.351 9.407 10.002 1.00 89.69 85 SER A C 1
ATOM 631 O O . SER A 1 85 ? -8.308 9.104 10.723 1.00 89.69 85 SER A O 1
ATOM 633 N N . LEU A 1 86 ? -6.124 9.586 10.500 1.00 93.00 86 LEU A N 1
ATOM 634 C CA . LEU A 1 86 ? -5.811 9.461 11.921 1.00 93.00 86 LEU A CA 1
ATOM 635 C C . LEU A 1 86 ? -6.513 10.531 12.759 1.00 93.00 86 LEU A C 1
ATOM 637 O O . LEU A 1 86 ? -7.087 10.204 13.795 1.00 93.00 86 LEU A O 1
ATOM 641 N N . LEU A 1 87 ? -6.524 11.787 12.304 1.00 93.88 87 LEU A N 1
ATOM 642 C CA . LEU A 1 87 ? -7.217 12.878 12.999 1.00 93.88 87 LEU A CA 1
ATOM 643 C C . LEU A 1 87 ? -8.727 12.624 13.101 1.00 93.88 87 LEU A C 1
ATOM 645 O O . LEU A 1 87 ? -9.313 12.818 14.167 1.00 93.88 87 LEU A O 1
ATOM 649 N N . VAL A 1 88 ? -9.351 12.122 12.031 1.00 92.94 88 VAL A N 1
ATOM 650 C CA . VAL A 1 88 ? -10.771 11.725 12.038 1.00 92.94 88 VAL A CA 1
ATOM 651 C C . VAL A 1 88 ? -11.017 10.574 13.021 1.00 92.94 88 VAL A C 1
ATOM 653 O O . VAL A 1 88 ? -11.970 10.607 13.806 1.00 92.94 88 VAL A O 1
ATOM 656 N N . THR A 1 89 ? -10.136 9.573 13.034 1.00 88.12 89 THR A N 1
ATOM 657 C CA . THR A 1 89 ? -10.221 8.430 13.958 1.00 88.12 89 THR A CA 1
ATOM 658 C C . THR A 1 89 ? -10.073 8.871 15.417 1.00 88.12 89 THR A C 1
ATOM 660 O O . THR A 1 89 ? -10.833 8.435 16.283 1.00 88.12 89 THR A O 1
ATOM 663 N N . LEU A 1 90 ? -9.145 9.786 15.703 1.00 91.00 90 LEU A N 1
ATOM 664 C CA . LEU A 1 90 ? -8.970 10.370 17.033 1.00 91.00 90 LEU A CA 1
ATOM 665 C C . LEU A 1 90 ? -10.213 11.155 17.461 1.00 91.00 90 LEU A C 1
ATOM 667 O O . LEU A 1 90 ? -10.714 10.935 18.561 1.00 91.00 90 LEU A O 1
ATOM 671 N N . GLY A 1 91 ? -10.757 12.009 16.589 1.00 92.00 91 GLY A N 1
ATOM 672 C CA . GLY A 1 91 ? -11.952 12.803 16.890 1.00 92.00 91 GLY A CA 1
ATOM 673 C C . GLY A 1 91 ? -13.170 11.937 17.222 1.00 92.00 91 GLY A C 1
ATOM 674 O O . GLY A 1 91 ? -13.837 12.153 18.236 1.00 92.00 91 GLY A O 1
ATOM 675 N N . THR A 1 92 ? -13.424 10.902 16.418 1.00 89.00 92 THR A N 1
ATOM 676 C CA . THR A 1 92 ? -14.518 9.944 16.662 1.00 89.00 92 THR A CA 1
ATOM 677 C C . THR A 1 92 ? -14.304 9.108 17.930 1.00 89.00 92 THR A C 1
ATOM 679 O O . THR A 1 92 ? -15.261 8.865 18.674 1.00 89.00 92 THR A O 1
ATOM 682 N N . SER A 1 93 ? -13.060 8.725 18.233 1.00 87.12 93 SER A N 1
ATOM 683 C CA . SER A 1 93 ? -12.713 8.005 19.466 1.00 87.12 93 SER A CA 1
ATOM 684 C C . SER A 1 93 ? -12.911 8.876 20.707 1.00 87.12 93 SER A C 1
ATOM 686 O O . SER A 1 93 ? -13.548 8.436 21.663 1.00 87.12 93 SER A O 1
ATOM 688 N N . ILE A 1 94 ? -12.450 10.132 20.682 1.00 90.69 94 ILE A N 1
ATOM 689 C CA . ILE A 1 94 ? -12.627 11.092 21.782 1.00 90.69 94 ILE A CA 1
ATOM 690 C C . ILE A 1 94 ? -14.116 11.347 22.031 1.00 90.69 94 ILE A C 1
ATOM 692 O O . ILE A 1 94 ? -14.571 11.272 23.173 1.00 90.69 94 ILE A O 1
ATOM 696 N N . TYR A 1 95 ? -14.897 11.583 20.971 1.00 91.38 95 TYR A N 1
ATOM 697 C CA . TYR A 1 95 ? -16.347 11.749 21.080 1.00 91.38 95 TYR A CA 1
ATOM 698 C C . TYR A 1 95 ? -17.019 10.526 21.725 1.00 91.38 95 TYR A C 1
ATOM 700 O O . TYR A 1 95 ? -17.845 10.671 22.631 1.00 91.38 95 TYR A O 1
ATOM 708 N N . SER A 1 96 ? -16.625 9.319 21.309 1.00 87.94 96 SER A N 1
ATOM 709 C CA . SER A 1 96 ? -17.149 8.066 21.865 1.00 87.94 96 SER A CA 1
ATOM 710 C C . SER A 1 96 ? -16.800 7.906 23.346 1.00 87.94 96 SER A C 1
ATOM 712 O O . SER A 1 96 ? -17.675 7.564 24.140 1.00 87.94 96 SER A O 1
ATOM 714 N N . ILE A 1 97 ? -15.563 8.225 23.743 1.00 88.25 97 ILE A N 1
ATOM 715 C CA . ILE A 1 97 ? -15.126 8.202 25.147 1.00 88.25 97 ILE A CA 1
ATOM 716 C C . ILE A 1 97 ? -15.944 9.195 25.978 1.00 88.25 97 ILE A C 1
ATOM 718 O O . ILE A 1 97 ? -16.481 8.808 27.013 1.00 88.25 97 ILE A O 1
ATOM 722 N N . MET A 1 98 ? -16.115 10.440 25.516 1.00 89.19 98 MET A N 1
ATOM 723 C CA . MET A 1 98 ? -16.921 11.441 26.230 1.00 89.19 98 MET A CA 1
ATOM 724 C C . MET A 1 98 ? -18.375 10.991 26.407 1.00 89.19 98 MET A C 1
ATOM 726 O O . MET A 1 98 ? -18.952 11.166 27.480 1.00 89.19 98 MET A O 1
ATOM 730 N N . LYS A 1 99 ? -18.969 10.375 25.377 1.00 88.25 99 LYS A N 1
ATOM 731 C CA . LYS A 1 99 ? -20.330 9.831 25.453 1.00 88.25 99 LYS A CA 1
ATOM 732 C C . LYS A 1 99 ? -20.430 8.694 26.475 1.00 88.25 99 LYS A C 1
ATOM 734 O O . LYS A 1 99 ? -21.387 8.672 27.245 1.00 88.25 99 LYS A O 1
ATOM 739 N N . ILE A 1 100 ? -19.454 7.783 26.508 1.00 86.75 100 ILE A N 1
ATOM 740 C CA . ILE A 1 100 ? -19.413 6.668 27.469 1.00 86.75 100 ILE A CA 1
ATOM 741 C C . ILE A 1 100 ? -19.273 7.203 28.897 1.00 86.75 100 ILE A C 1
ATOM 743 O O . ILE A 1 100 ? -20.097 6.865 29.743 1.00 86.75 100 ILE A O 1
ATOM 747 N N . LEU A 1 101 ? -18.308 8.098 29.136 1.00 87.50 101 LEU A N 1
ATOM 748 C CA . LEU A 1 101 ? -18.078 8.715 30.448 1.00 87.50 101 LEU A CA 1
ATOM 749 C C . LEU A 1 101 ? -19.318 9.449 30.976 1.00 87.50 101 LEU A C 1
ATOM 751 O O . LEU A 1 101 ? -19.549 9.465 32.181 1.00 87.50 101 LEU A O 1
ATOM 755 N N . ARG A 1 102 ? -20.128 10.041 30.086 1.00 89.06 102 ARG A N 1
ATOM 756 C CA . ARG A 1 102 ? -21.341 10.775 30.468 1.00 89.06 102 ARG A CA 1
ATOM 757 C C . ARG A 1 102 ? -22.542 9.876 30.761 1.00 89.06 102 ARG A C 1
ATOM 759 O O . ARG A 1 102 ? -23.385 10.270 31.559 1.00 89.06 102 ARG A O 1
ATOM 766 N N . TYR A 1 103 ? -22.676 8.742 30.075 1.00 82.69 103 TYR A N 1
ATOM 767 C CA . TYR A 1 103 ? -23.953 8.021 30.019 1.00 82.69 103 TYR A CA 1
ATOM 768 C C . TYR A 1 103 ? -23.936 6.656 30.715 1.00 82.69 103 TYR A C 1
ATOM 770 O O . TYR A 1 103 ? -24.989 6.206 31.158 1.00 82.69 103 TYR A O 1
ATOM 778 N N . ILE A 1 104 ? -22.795 5.961 30.788 1.00 68.25 104 ILE A N 1
ATOM 779 C CA . ILE A 1 104 ? -22.773 4.540 31.157 1.00 68.25 104 ILE A CA 1
ATOM 780 C C . ILE A 1 104 ? -21.453 4.161 31.865 1.00 68.25 104 ILE A C 1
ATOM 782 O O . ILE A 1 104 ? -20.372 4.271 31.291 1.00 68.25 104 ILE A O 1
ATOM 786 N N . ASN A 1 105 ? -21.540 3.597 33.079 1.00 73.81 105 ASN A N 1
ATOM 787 C CA . ASN A 1 105 ? -20.411 3.016 33.829 1.00 73.81 105 ASN A CA 1
ATOM 788 C C . ASN A 1 105 ? -19.991 1.633 33.281 1.00 73.81 105 ASN A C 1
ATOM 790 O O . ASN A 1 105 ? -19.940 0.641 34.007 1.00 73.81 105 ASN A O 1
ATOM 794 N N . THR A 1 106 ? -19.754 1.515 31.975 1.00 81.94 106 THR A N 1
ATOM 795 C CA . THR A 1 106 ? -19.343 0.242 31.367 1.00 81.94 106 THR A CA 1
ATOM 796 C C . THR A 1 106 ? -17.878 0.299 30.969 1.00 81.94 106 THR A C 1
ATOM 798 O O . THR A 1 106 ? -17.510 0.618 29.838 1.00 81.94 106 THR A O 1
ATOM 801 N N . TYR A 1 107 ? -17.044 -0.072 31.938 1.00 85.00 107 TYR A N 1
ATOM 802 C CA . TYR A 1 107 ? -15.593 -0.196 31.827 1.00 85.00 107 TYR A CA 1
ATOM 803 C C . TYR A 1 107 ? -15.136 -0.998 30.593 1.00 85.00 107 TYR A C 1
ATOM 805 O O . TYR A 1 107 ? -14.164 -0.628 29.937 1.00 85.00 107 TYR A O 1
ATOM 813 N N . SER A 1 108 ? -15.868 -2.051 30.208 1.00 84.88 108 SER A N 1
ATOM 814 C CA . SER A 1 108 ? -15.497 -2.896 29.064 1.00 84.88 108 SER A CA 1
ATOM 815 C C . SER A 1 108 ? -15.499 -2.150 27.720 1.00 84.88 108 SER A C 1
ATOM 817 O O . SER A 1 108 ? -14.618 -2.392 26.892 1.00 84.88 108 SER A O 1
ATOM 819 N N . TYR A 1 109 ? -16.418 -1.199 27.502 1.00 85.44 109 TYR A N 1
ATOM 820 C CA . TYR A 1 109 ? -16.428 -0.381 26.279 1.00 85.44 109 TYR A CA 1
ATOM 821 C C . TYR A 1 109 ? -15.279 0.626 26.248 1.00 85.44 109 TYR A C 1
ATOM 823 O O . TYR A 1 109 ? -14.711 0.878 25.182 1.00 85.44 109 TYR A O 1
ATOM 831 N N . LEU A 1 110 ? -14.906 1.173 27.407 1.00 87.12 110 LEU A N 1
ATOM 832 C CA . LEU A 1 110 ? -13.793 2.110 27.522 1.00 87.12 110 LEU A CA 1
ATOM 833 C C . LEU A 1 110 ? -12.464 1.417 27.193 1.00 87.12 110 LEU A C 1
ATOM 835 O O . LEU A 1 110 ? -11.724 1.900 26.338 1.00 87.12 110 LEU A O 1
ATOM 839 N N . VAL A 1 111 ? -12.214 0.234 27.767 1.00 88.81 111 VAL A N 1
ATOM 840 C CA . VAL A 1 111 ? -11.017 -0.570 27.459 1.00 88.81 111 VAL A CA 1
ATOM 841 C C . VAL A 1 111 ? -10.964 -0.937 25.974 1.00 88.81 111 VAL A C 1
ATOM 843 O O . VAL A 1 111 ? -9.932 -0.741 25.332 1.00 88.81 111 VAL A O 1
ATOM 846 N N . LYS A 1 112 ? -12.083 -1.395 25.392 1.00 87.56 112 LYS A N 1
ATOM 847 C CA . LYS A 1 112 ? -12.158 -1.716 23.957 1.00 87.56 112 LYS A CA 1
ATOM 848 C C . LYS A 1 112 ? -11.801 -0.506 23.086 1.00 87.56 112 LYS A C 1
ATOM 850 O O . LYS A 1 112 ? -11.037 -0.648 22.136 1.00 87.56 112 LYS A O 1
ATOM 855 N N . THR A 1 113 ? -12.329 0.672 23.417 1.00 88.62 113 THR A N 1
ATOM 856 C CA . THR A 1 113 ? -12.084 1.905 22.652 1.00 88.62 113 THR A CA 1
ATOM 857 C C . THR A 1 113 ? -10.616 2.326 22.727 1.00 88.62 113 THR A C 1
ATOM 859 O O . THR A 1 113 ? -10.031 2.668 21.703 1.00 88.62 113 THR A O 1
ATOM 862 N N . ILE A 1 114 ? -9.990 2.230 23.905 1.00 90.50 114 ILE A N 1
ATOM 863 C CA . ILE A 1 114 ? -8.564 2.545 24.081 1.00 90.50 114 ILE A CA 1
ATOM 864 C C . ILE A 1 114 ? -7.679 1.577 23.284 1.00 90.50 114 ILE A C 1
ATOM 866 O O . ILE A 1 114 ? -6.769 2.023 22.589 1.00 90.50 114 ILE A O 1
ATOM 870 N N . ILE A 1 115 ? -7.958 0.268 23.329 1.00 91.12 115 ILE A N 1
ATOM 871 C CA . ILE A 1 115 ? -7.197 -0.733 22.560 1.00 91.12 115 ILE A CA 1
ATOM 872 C C . ILE A 1 115 ? -7.287 -0.441 21.060 1.00 91.12 115 ILE A C 1
ATOM 874 O O . ILE A 1 115 ? -6.267 -0.421 20.373 1.00 91.12 115 ILE A O 1
ATOM 878 N N . VAL A 1 116 ? -8.495 -0.180 20.553 1.00 89.12 116 VAL A N 1
ATOM 879 C CA . VAL A 1 116 ? -8.705 0.160 19.140 1.00 89.12 116 VAL A CA 1
ATOM 880 C C . VAL A 1 116 ? -7.939 1.425 18.759 1.00 89.12 116 VAL A C 1
ATOM 882 O O . VAL A 1 116 ? -7.328 1.458 17.693 1.00 89.12 116 VAL A O 1
ATOM 885 N N . LEU A 1 117 ? -7.935 2.439 19.626 1.00 91.75 117 LEU A N 1
ATOM 886 C CA . LEU A 1 117 ? -7.216 3.681 19.378 1.00 91.75 117 LEU A CA 1
ATOM 887 C C . LEU A 1 117 ? -5.704 3.449 19.261 1.00 91.75 117 LEU A C 1
ATOM 889 O O . LEU A 1 117 ? -5.090 3.908 18.301 1.00 91.75 117 LEU A O 1
ATOM 893 N N . ILE A 1 118 ? -5.113 2.705 20.199 1.00 93.19 118 ILE A N 1
ATOM 894 C CA . ILE A 1 118 ? -3.674 2.400 20.193 1.00 93.19 118 ILE A CA 1
ATOM 895 C C . ILE A 1 118 ? -3.297 1.620 18.930 1.00 93.19 118 ILE A C 1
ATOM 897 O O . ILE A 1 118 ? -2.332 1.977 18.252 1.00 93.19 118 ILE A O 1
ATOM 901 N N . LEU A 1 119 ? -4.074 0.589 18.583 1.00 92.62 119 LEU A N 1
ATOM 902 C CA . LEU A 1 119 ? -3.826 -0.207 17.381 1.00 92.62 119 LEU A CA 1
ATOM 903 C C . LEU A 1 119 ? -3.981 0.623 16.102 1.00 92.62 119 LEU A C 1
ATOM 905 O O . LEU A 1 119 ? -3.160 0.490 15.203 1.00 92.62 119 LEU A O 1
ATOM 909 N N . GLY A 1 120 ? -4.979 1.509 16.030 1.00 90.75 120 GLY A N 1
ATOM 910 C CA . GLY A 1 120 ? -5.179 2.395 14.881 1.00 90.75 120 GLY A CA 1
ATOM 911 C C . GLY A 1 120 ? -4.039 3.401 14.691 1.00 90.75 120 GLY A C 1
ATOM 912 O O . GLY A 1 120 ? -3.590 3.623 13.565 1.00 90.75 120 GLY A O 1
ATOM 913 N N . VAL A 1 121 ? -3.519 3.971 15.784 1.00 93.06 121 VAL A N 1
ATOM 914 C CA . VAL A 1 121 ? -2.337 4.852 15.746 1.00 93.06 121 VAL A CA 1
ATOM 915 C C . VAL A 1 121 ? -1.110 4.079 15.256 1.00 93.06 121 VAL A C 1
ATOM 917 O O . VAL A 1 121 ? -0.404 4.554 14.366 1.00 93.06 121 VAL A O 1
ATOM 920 N N . ALA A 1 122 ? -0.872 2.881 15.801 1.00 94.06 122 ALA A N 1
ATOM 921 C CA . ALA A 1 122 ? 0.256 2.038 15.413 1.00 94.06 122 ALA A CA 1
ATOM 922 C C . ALA A 1 122 ? 0.176 1.599 13.940 1.00 94.06 122 ALA A C 1
ATOM 924 O O . ALA A 1 122 ? 1.170 1.706 13.223 1.00 94.06 122 ALA A O 1
ATOM 925 N N . ASP A 1 123 ? -1.002 1.173 13.473 1.00 92.88 123 ASP A N 1
ATOM 926 C CA . ASP A 1 123 ? -1.249 0.789 12.078 1.00 92.88 123 ASP A CA 1
ATOM 927 C C . ASP A 1 123 ? -1.007 1.955 11.116 1.00 92.88 123 ASP A C 1
ATOM 929 O O . ASP A 1 123 ? -0.327 1.792 10.102 1.00 92.88 123 ASP A O 1
ATOM 933 N N . THR A 1 124 ? -1.470 3.157 11.474 1.00 92.75 124 THR A N 1
ATOM 934 C CA . THR A 1 124 ? -1.235 4.360 10.665 1.00 92.75 124 THR A CA 1
ATOM 935 C C . THR A 1 124 ? 0.254 4.699 10.606 1.00 92.75 124 THR A C 1
ATOM 937 O O . THR A 1 124 ? 0.790 4.948 9.526 1.00 92.75 124 THR A O 1
ATOM 940 N N . ALA A 1 125 ? 0.947 4.696 11.749 1.00 94.88 125 ALA A N 1
ATOM 941 C CA . ALA A 1 125 ? 2.378 4.983 11.803 1.00 94.88 125 ALA A CA 1
ATOM 942 C C . ALA A 1 125 ? 3.188 3.972 10.975 1.00 94.88 125 ALA A C 1
ATOM 944 O O . ALA A 1 125 ? 4.094 4.355 10.228 1.00 94.88 125 ALA A O 1
ATOM 945 N N . PHE A 1 126 ? 2.825 2.691 11.056 1.00 95.62 126 PHE A N 1
ATOM 946 C CA . PHE A 1 126 ? 3.443 1.627 10.273 1.00 95.62 126 PHE A CA 1
ATOM 947 C C . PHE A 1 126 ? 3.159 1.775 8.771 1.00 95.62 126 PHE A C 1
ATOM 949 O O . PHE A 1 126 ? 4.081 1.676 7.959 1.00 95.62 126 PHE A O 1
ATOM 956 N N . GLY A 1 127 ? 1.930 2.135 8.395 1.00 93.38 127 GLY A N 1
ATOM 957 C CA . GLY A 1 127 ? 1.559 2.429 7.012 1.00 93.38 127 GLY A CA 1
ATOM 958 C C . GLY A 1 127 ? 2.360 3.594 6.422 1.00 93.38 127 GLY A C 1
ATOM 959 O O . GLY A 1 127 ? 2.919 3.471 5.329 1.00 93.38 127 GLY A O 1
ATOM 960 N N . ILE A 1 128 ? 2.512 4.690 7.174 1.00 94.81 128 ILE A N 1
ATOM 961 C CA . ILE A 1 128 ? 3.355 5.833 6.788 1.00 94.81 128 ILE A CA 1
ATOM 962 C C . ILE A 1 128 ? 4.810 5.388 6.612 1.00 94.81 128 ILE A C 1
ATOM 964 O O . ILE A 1 128 ? 5.441 5.723 5.607 1.00 94.81 128 ILE A O 1
ATOM 968 N N . PHE A 1 129 ? 5.341 4.597 7.547 1.00 95.94 129 PHE A N 1
ATOM 969 C CA . PHE A 1 129 ? 6.695 4.057 7.449 1.00 95.94 129 PHE A CA 1
ATOM 970 C C . PHE A 1 129 ? 6.890 3.233 6.168 1.00 95.94 129 PHE A C 1
ATOM 972 O O . PHE A 1 129 ? 7.876 3.445 5.454 1.00 95.94 129 PHE A O 1
ATOM 979 N N . ILE A 1 130 ? 5.955 2.337 5.833 1.00 94.81 130 ILE A N 1
ATOM 980 C CA . ILE A 1 130 ? 6.015 1.534 4.603 1.00 94.81 130 ILE A CA 1
ATOM 981 C C . ILE A 1 130 ? 5.998 2.442 3.370 1.00 94.81 130 ILE A C 1
ATOM 983 O O . ILE A 1 130 ? 6.854 2.284 2.498 1.00 94.81 130 ILE A O 1
ATOM 987 N N . LEU A 1 131 ? 5.079 3.411 3.304 1.00 93.62 131 LEU A N 1
ATOM 988 C CA . LEU A 1 131 ? 4.957 4.335 2.170 1.00 93.62 131 LEU A CA 1
ATOM 989 C C . LEU A 1 131 ? 6.243 5.136 1.936 1.00 93.62 131 LEU A C 1
ATOM 991 O O . LEU A 1 131 ? 6.737 5.198 0.807 1.00 93.62 131 LEU A O 1
ATOM 995 N N . LEU A 1 132 ? 6.828 5.689 3.001 1.00 94.31 132 LEU A N 1
ATOM 996 C CA . LEU A 1 132 ? 8.073 6.453 2.924 1.00 94.31 132 LEU A CA 1
ATOM 997 C C . LEU A 1 132 ? 9.254 5.580 2.483 1.00 94.31 132 LEU A C 1
ATOM 999 O O . LEU A 1 132 ? 10.055 6.007 1.648 1.00 94.31 132 LEU A O 1
ATOM 1003 N N . ASN A 1 133 ? 9.354 4.350 2.995 1.00 95.62 133 ASN A N 1
ATOM 1004 C CA . ASN A 1 133 ? 10.427 3.426 2.622 1.00 95.62 133 ASN A CA 1
ATOM 1005 C C . ASN A 1 133 ? 10.295 2.937 1.179 1.00 95.62 133 ASN A C 1
ATOM 1007 O O . ASN A 1 133 ? 11.286 2.938 0.447 1.00 95.62 133 ASN A O 1
ATOM 1011 N N . VAL A 1 134 ? 9.088 2.563 0.745 1.00 93.88 134 VAL A N 1
ATOM 1012 C CA . VAL A 1 134 ? 8.825 2.173 -0.647 1.00 93.88 134 VAL A CA 1
ATOM 1013 C C . VAL A 1 134 ? 9.119 3.345 -1.578 1.00 93.88 134 VAL A C 1
ATOM 1015 O O . VAL A 1 134 ? 9.857 3.172 -2.543 1.00 93.88 134 VAL A O 1
ATOM 1018 N N . GLY A 1 135 ? 8.625 4.546 -1.266 1.00 92.50 135 GLY A N 1
ATOM 1019 C CA . GLY A 1 135 ? 8.885 5.748 -2.058 1.00 92.50 135 GLY A CA 1
ATOM 1020 C C . GLY A 1 135 ? 10.377 6.080 -2.159 1.00 92.50 135 GLY A C 1
ATOM 1021 O O . GLY A 1 135 ? 10.874 6.326 -3.253 1.00 92.50 135 GLY A O 1
ATOM 1022 N N . SER A 1 136 ? 11.110 6.014 -1.043 1.00 95.19 136 SER A N 1
ATOM 1023 C CA . SER A 1 136 ? 12.565 6.239 -0.999 1.00 95.19 136 SER A CA 1
ATOM 1024 C C . SER A 1 136 ? 13.342 5.199 -1.815 1.00 95.19 136 SER A C 1
ATOM 1026 O O . SER A 1 136 ? 14.256 5.549 -2.561 1.00 95.19 136 SER A O 1
ATOM 1028 N N . LYS A 1 137 ? 12.963 3.918 -1.728 1.00 95.44 137 LYS A N 1
ATOM 1029 C CA . LYS A 1 137 ? 13.591 2.846 -2.514 1.00 95.44 137 LYS A CA 1
ATOM 1030 C C . LYS A 1 137 ? 13.278 2.960 -4.004 1.00 95.44 137 LYS A C 1
ATOM 1032 O O . LYS A 1 137 ? 14.178 2.763 -4.814 1.00 95.44 137 LYS A O 1
ATOM 1037 N N . LEU A 1 138 ? 12.045 3.319 -4.366 1.00 92.94 138 LEU A N 1
ATOM 1038 C CA . LEU A 1 138 ? 11.665 3.585 -5.754 1.00 92.94 138 LEU A CA 1
ATOM 1039 C C . LEU A 1 138 ? 12.461 4.763 -6.327 1.00 92.94 138 LEU A C 1
ATOM 1041 O O . LEU A 1 138 ? 13.022 4.640 -7.409 1.00 92.94 138 LEU A O 1
ATOM 1045 N N . GLU A 1 139 ? 12.576 5.869 -5.588 1.00 92.88 139 GLU A N 1
ATOM 1046 C CA . GLU A 1 139 ? 13.347 7.050 -5.999 1.00 92.88 139 GLU A CA 1
ATOM 1047 C C . GLU A 1 139 ? 14.825 6.724 -6.248 1.00 92.88 139 GLU A C 1
ATOM 1049 O O . GLU A 1 139 ? 15.397 7.135 -7.258 1.00 92.88 139 GLU A O 1
ATOM 1054 N N . LYS A 1 140 ? 15.421 5.924 -5.357 1.00 94.44 140 LYS A N 1
ATOM 1055 C CA . LYS A 1 140 ? 16.805 5.441 -5.467 1.00 94.44 140 LYS A CA 1
ATOM 1056 C C . LYS A 1 140 ? 16.980 4.298 -6.472 1.00 94.44 140 LYS A C 1
ATOM 1058 O O . LYS A 1 140 ? 18.105 3.848 -6.657 1.00 94.44 140 LYS A O 1
ATOM 1063 N N . ARG A 1 141 ? 15.894 3.822 -7.098 1.00 93.88 141 ARG A N 1
ATOM 1064 C CA . ARG A 1 141 ? 15.873 2.653 -8.000 1.00 93.88 141 ARG A CA 1
ATOM 1065 C C . ARG A 1 141 ? 16.500 1.406 -7.366 1.00 93.88 141 ARG A C 1
ATOM 1067 O O . ARG A 1 141 ? 17.186 0.626 -8.020 1.00 93.88 141 ARG A O 1
ATOM 1074 N N . ASP A 1 142 ? 16.283 1.233 -6.067 1.00 96.19 142 ASP A N 1
ATOM 1075 C CA . ASP A 1 142 ? 16.832 0.125 -5.295 1.00 96.19 142 ASP A CA 1
ATOM 1076 C C . ASP A 1 142 ? 16.149 -1.185 -5.709 1.00 96.19 142 ASP A C 1
ATOM 1078 O O . ASP A 1 142 ? 14.940 -1.352 -5.539 1.00 96.19 142 ASP A O 1
ATOM 1082 N N . ALA A 1 143 ? 16.929 -2.151 -6.199 1.00 94.62 143 ALA A N 1
ATOM 1083 C CA . ALA A 1 143 ? 16.435 -3.466 -6.598 1.00 94.62 143 ALA A CA 1
ATOM 1084 C C . ALA A 1 143 ? 15.730 -4.227 -5.453 1.00 94.62 143 ALA A C 1
ATOM 1086 O O . ALA A 1 143 ? 14.948 -5.141 -5.695 1.00 94.62 143 ALA A O 1
ATOM 1087 N N . GLY A 1 144 ? 15.970 -3.873 -4.192 1.00 95.44 144 GLY A N 1
ATOM 1088 C CA . GLY A 1 144 ? 15.284 -4.448 -3.039 1.00 95.44 144 GLY A CA 1
ATOM 1089 C C . GLY A 1 144 ? 13.861 -3.925 -2.803 1.00 95.44 144 GLY A C 1
ATOM 1090 O O . GLY A 1 144 ? 13.188 -4.443 -1.908 1.00 95.44 144 GLY A O 1
ATOM 1091 N N . PHE A 1 145 ? 13.374 -2.920 -3.549 1.00 95.38 145 PHE A N 1
ATOM 1092 C CA . PHE A 1 145 ? 12.064 -2.304 -3.280 1.00 95.38 145 PHE A CA 1
ATOM 1093 C C . PHE A 1 145 ? 10.910 -3.309 -3.379 1.00 95.38 145 PHE A C 1
ATOM 1095 O O . PHE A 1 145 ? 10.024 -3.310 -2.525 1.00 95.38 145 PHE A O 1
ATOM 1102 N N . LEU A 1 146 ? 10.929 -4.184 -4.392 1.00 95.06 146 LEU A N 1
ATOM 1103 C CA . LEU A 1 146 ? 9.829 -5.112 -4.647 1.00 95.06 146 LEU A CA 1
ATOM 1104 C C . LEU A 1 146 ? 9.757 -6.185 -3.556 1.00 95.06 146 LEU A C 1
ATOM 1106 O O . LEU A 1 146 ? 8.670 -6.516 -3.089 1.00 95.06 146 LEU A O 1
ATOM 1110 N N . LYS A 1 147 ? 10.916 -6.662 -3.083 1.00 96.44 147 LYS A N 1
ATOM 1111 C CA . LYS A 1 147 ? 11.017 -7.567 -1.929 1.00 96.44 147 LYS A CA 1
ATOM 1112 C C . LYS A 1 147 ? 10.451 -6.927 -0.666 1.00 96.44 147 LYS A C 1
ATOM 1114 O O . LYS A 1 147 ? 9.669 -7.554 0.041 1.00 96.44 147 LYS A O 1
ATOM 1119 N N . PHE A 1 148 ? 10.833 -5.676 -0.402 1.00 95.94 148 PHE A N 1
ATOM 1120 C CA . PHE A 1 148 ? 10.337 -4.913 0.742 1.00 95.94 148 PHE A CA 1
ATOM 1121 C C . PHE A 1 148 ? 8.811 -4.758 0.672 1.00 95.94 148 PHE A C 1
ATOM 1123 O O . PHE A 1 148 ? 8.111 -5.127 1.609 1.00 95.94 148 PHE A O 1
ATOM 1130 N N . TYR A 1 149 ? 8.282 -4.311 -0.469 1.00 94.88 149 TYR A N 1
ATOM 1131 C CA . TYR A 1 149 ? 6.841 -4.192 -0.700 1.00 94.88 149 TYR A CA 1
ATOM 1132 C C . TYR A 1 149 ? 6.099 -5.519 -0.459 1.00 94.88 149 TYR A C 1
ATOM 1134 O O . TYR A 1 149 ? 5.105 -5.554 0.262 1.00 94.88 149 TYR A O 1
ATOM 1142 N N . GLN A 1 150 ? 6.612 -6.624 -1.011 1.00 95.31 150 GLN A N 1
ATOM 1143 C CA . GLN A 1 150 ? 6.010 -7.956 -0.890 1.00 95.31 150 GLN A CA 1
ATOM 1144 C C . GLN A 1 150 ? 6.039 -8.520 0.534 1.00 95.31 150 GLN A C 1
ATOM 1146 O O . GLN A 1 150 ? 5.163 -9.305 0.882 1.00 95.31 150 GLN A O 1
ATOM 1151 N N . MET A 1 151 ? 7.021 -8.130 1.348 1.00 96.12 151 MET A N 1
ATOM 1152 C CA . MET A 1 151 ? 7.126 -8.553 2.744 1.00 96.12 151 MET A CA 1
ATOM 1153 C C . MET A 1 151 ? 6.200 -7.741 3.656 1.00 96.12 151 MET A C 1
ATOM 1155 O O . MET A 1 151 ? 5.513 -8.313 4.496 1.00 96.12 151 MET A O 1
ATOM 1159 N N . PHE A 1 152 ? 6.172 -6.418 3.494 1.00 94.38 152 PHE A N 1
ATOM 1160 C CA . PHE A 1 152 ? 5.519 -5.532 4.458 1.00 94.38 152 PHE A CA 1
ATOM 1161 C C . PHE A 1 152 ? 4.038 -5.274 4.167 1.00 94.38 152 PHE A C 1
ATOM 1163 O O . PHE A 1 152 ? 3.266 -5.097 5.109 1.00 94.38 152 PHE A O 1
ATOM 1170 N N . LEU A 1 153 ? 3.602 -5.299 2.902 1.00 92.75 153 LEU A N 1
ATOM 1171 C CA . LEU A 1 153 ? 2.194 -5.038 2.596 1.00 92.75 153 LEU A CA 1
ATOM 1172 C C . LEU A 1 153 ? 1.241 -6.102 3.180 1.00 92.75 153 LEU A C 1
ATOM 1174 O O . LEU A 1 153 ? 0.254 -5.711 3.796 1.00 92.75 153 LEU A O 1
ATOM 1178 N N . PRO A 1 154 ? 1.514 -7.421 3.087 1.00 94.19 154 PRO A N 1
ATOM 1179 C CA . PRO A 1 154 ? 0.650 -8.429 3.708 1.00 94.19 154 PRO A CA 1
ATOM 1180 C C . PRO A 1 154 ? 0.546 -8.281 5.231 1.00 94.19 154 PRO A C 1
ATOM 1182 O O . PRO A 1 154 ? -0.514 -8.537 5.798 1.00 94.19 154 PRO A O 1
ATOM 1185 N N . ILE A 1 155 ? 1.620 -7.822 5.886 1.00 95.38 155 ILE A N 1
ATOM 1186 C CA . ILE A 1 155 ? 1.623 -7.542 7.327 1.00 95.38 155 ILE A CA 1
ATOM 1187 C C . ILE A 1 155 ? 0.650 -6.398 7.636 1.00 95.38 155 ILE A C 1
ATOM 1189 O O . ILE A 1 155 ? -0.201 -6.558 8.507 1.00 95.38 155 ILE A O 1
ATOM 1193 N N . GLN A 1 156 ? 0.706 -5.291 6.883 1.00 93.25 156 GLN A N 1
ATOM 1194 C CA . GLN A 1 156 ? -0.248 -4.182 7.028 1.00 93.25 156 GLN A CA 1
ATOM 1195 C C . GLN A 1 156 ? -1.697 -4.654 6.834 1.00 93.25 156 GLN A C 1
ATOM 1197 O O . GLN A 1 156 ? -2.575 -4.316 7.623 1.00 93.25 156 GLN A O 1
ATOM 1202 N N . ILE A 1 157 ? -1.950 -5.472 5.806 1.00 93.94 157 ILE A N 1
ATOM 1203 C CA . ILE A 1 157 ? -3.285 -6.022 5.531 1.00 93.94 157 ILE A CA 1
ATOM 1204 C C . ILE A 1 157 ? -3.778 -6.863 6.718 1.00 93.94 157 ILE A C 1
ATOM 1206 O O . ILE A 1 157 ? -4.934 -6.741 7.126 1.00 93.94 157 ILE A O 1
ATOM 1210 N N . GLY A 1 158 ? -2.899 -7.683 7.300 1.00 93.19 158 GLY A N 1
ATOM 1211 C CA . GLY A 1 158 ? -3.203 -8.482 8.485 1.00 93.19 158 GLY A CA 1
ATOM 1212 C C . GLY A 1 158 ? -3.545 -7.630 9.710 1.00 93.19 158 GLY A C 1
ATOM 1213 O O . GLY A 1 158 ? -4.540 -7.907 10.380 1.00 93.19 158 GLY A O 1
ATOM 1214 N N . ILE A 1 159 ? -2.776 -6.568 9.976 1.00 92.31 159 ILE A N 1
ATOM 1215 C CA . ILE A 1 159 ? -3.038 -5.641 11.090 1.00 92.31 159 ILE A CA 1
ATOM 1216 C C . ILE A 1 159 ? -4.402 -4.964 10.907 1.00 92.31 159 ILE A C 1
ATOM 1218 O O . ILE A 1 159 ? -5.242 -5.027 11.809 1.00 92.31 159 ILE A O 1
ATOM 1222 N N . GLY A 1 160 ? -4.676 -4.408 9.722 1.00 90.25 160 GLY A N 1
ATOM 1223 C CA . GLY A 1 160 ? -5.963 -3.781 9.414 1.00 90.25 160 GLY A CA 1
ATOM 1224 C C . GLY A 1 160 ? -7.148 -4.745 9.549 1.00 90.25 160 GLY A C 1
ATOM 1225 O O . GLY A 1 160 ? -8.205 -4.379 10.070 1.00 90.25 160 GLY A O 1
ATOM 1226 N N . PHE A 1 161 ? -6.981 -6.008 9.148 1.00 92.31 161 PHE A N 1
ATOM 1227 C CA . PHE A 1 161 ? -8.003 -7.038 9.338 1.00 92.31 161 PHE A CA 1
ATOM 1228 C C . PHE A 1 161 ? -8.282 -7.315 10.824 1.00 92.31 161 PHE A C 1
ATOM 1230 O O . PHE A 1 161 ? -9.443 -7.337 11.237 1.00 92.31 161 PHE A O 1
ATOM 1237 N N . ILE A 1 162 ? -7.236 -7.457 11.646 1.00 90.75 162 ILE A N 1
ATOM 1238 C CA . ILE A 1 162 ? -7.368 -7.672 13.096 1.00 90.75 162 ILE A CA 1
ATOM 1239 C C . ILE A 1 162 ? -8.076 -6.484 13.761 1.00 90.75 162 ILE A C 1
ATOM 1241 O O . ILE A 1 162 ? -8.980 -6.688 14.573 1.00 90.75 162 ILE A O 1
ATOM 1245 N N . ILE A 1 163 ? -7.727 -5.248 13.390 1.00 89.19 163 ILE A N 1
ATOM 1246 C CA . ILE A 1 163 ? -8.384 -4.039 13.911 1.00 89.19 163 ILE A CA 1
ATOM 1247 C C . ILE A 1 163 ? -9.886 -4.066 13.603 1.00 89.19 163 ILE A C 1
ATOM 1249 O O . ILE A 1 163 ? -10.700 -3.868 14.509 1.00 89.19 163 ILE A O 1
ATOM 1253 N N . ASN A 1 164 ? -10.268 -4.389 12.364 1.00 88.12 164 ASN A N 1
ATOM 1254 C CA . ASN A 1 164 ? -11.676 -4.497 11.970 1.00 88.12 164 ASN A CA 1
ATOM 1255 C C . ASN A 1 164 ? -12.426 -5.589 12.758 1.00 88.12 164 ASN A C 1
ATOM 1257 O O . ASN A 1 164 ? -13.555 -5.371 13.209 1.00 88.12 164 ASN A O 1
ATOM 1261 N N . LEU A 1 165 ? -11.784 -6.736 13.011 1.00 89.06 165 LEU A N 1
ATOM 1262 C CA . LEU A 1 165 ? -12.354 -7.800 13.846 1.00 89.06 165 LEU A CA 1
ATOM 1263 C C . LEU A 1 165 ? -12.546 -7.382 15.309 1.00 89.06 165 LEU A C 1
ATOM 1265 O O . LEU A 1 165 ? -13.474 -7.854 15.971 1.00 89.06 165 LEU A O 1
ATOM 1269 N N . ILE A 1 166 ? -11.688 -6.514 15.843 1.00 87.62 166 ILE A N 1
ATOM 1270 C CA . ILE A 1 166 ? -11.857 -5.990 17.201 1.00 87.62 166 ILE A CA 1
ATOM 1271 C C . ILE A 1 166 ? -13.025 -4.999 17.224 1.00 87.62 166 ILE A C 1
ATOM 1273 O O . ILE A 1 166 ? -13.853 -5.058 18.135 1.00 87.62 166 ILE A O 1
ATOM 1277 N N . GLN A 1 167 ? -13.140 -4.126 16.222 1.00 84.06 167 GLN A N 1
ATOM 1278 C CA . GLN A 1 167 ? -14.137 -3.054 16.194 1.00 84.06 167 GLN A CA 1
ATOM 1279 C C . GLN A 1 167 ? -15.584 -3.556 16.092 1.00 84.06 167 GLN A C 1
ATOM 1281 O O . GLN A 1 167 ? -16.440 -3.050 16.823 1.00 84.06 167 GLN A O 1
ATOM 1286 N N . GLY A 1 168 ? -15.861 -4.579 15.281 1.00 79.62 168 GLY A N 1
ATOM 1287 C CA . GLY A 1 168 ? -17.235 -5.026 15.030 1.00 79.62 168 GLY A CA 1
ATOM 1288 C C . GLY A 1 168 ? -18.023 -5.444 16.283 1.00 79.62 168 GLY A C 1
ATOM 1289 O O . GLY A 1 168 ? -17.477 -5.951 17.275 1.00 79.62 168 GLY A O 1
ATOM 1290 N N . THR A 1 169 ? -19.337 -5.220 16.240 1.00 76.56 169 THR A N 1
ATOM 1291 C CA . THR A 1 169 ? -20.304 -5.676 17.246 1.00 76.56 169 THR A CA 1
ATOM 1292 C C . THR A 1 169 ? -20.897 -7.018 16.811 1.00 76.56 169 THR A C 1
ATOM 1294 O O . THR A 1 169 ? -21.453 -7.154 15.724 1.00 76.56 169 THR A O 1
ATOM 1297 N N . GLY A 1 170 ? -20.742 -8.047 17.648 1.00 78.19 170 GLY A N 1
ATOM 1298 C CA . GLY A 1 170 ? -21.147 -9.414 17.300 1.00 78.19 170 GLY A CA 1
ATOM 1299 C C . GLY A 1 170 ? -20.328 -10.034 16.155 1.00 78.19 170 GLY A C 1
ATOM 1300 O O . GLY A 1 170 ? -19.482 -9.392 15.540 1.00 78.19 170 GLY A O 1
ATOM 1301 N N . ILE A 1 171 ? -20.549 -11.319 15.877 1.00 77.56 171 ILE A N 1
ATOM 1302 C CA . ILE A 1 171 ? -19.782 -12.059 14.857 1.00 77.56 171 ILE A CA 1
ATOM 1303 C C . ILE A 1 171 ? -20.107 -11.540 13.447 1.00 77.56 171 ILE A C 1
ATOM 1305 O O . ILE A 1 171 ? -19.198 -11.286 12.659 1.00 77.56 171 ILE A O 1
ATOM 1309 N N . ALA A 1 172 ? -21.391 -11.306 13.159 1.00 76.00 172 ALA A N 1
ATOM 1310 C CA . ALA A 1 172 ? -21.844 -10.807 11.862 1.00 76.00 172 ALA A CA 1
ATOM 1311 C C . ALA A 1 172 ? -21.308 -9.397 11.555 1.00 76.00 172 ALA A C 1
ATOM 1313 O O . ALA A 1 172 ? -20.825 -9.157 10.452 1.00 76.00 172 ALA A O 1
ATOM 1314 N N . GLY A 1 173 ? -21.312 -8.487 12.538 1.00 80.50 173 GLY A N 1
ATOM 1315 C CA . GLY A 1 173 ? -20.775 -7.135 12.361 1.00 80.50 173 GLY A CA 1
ATOM 1316 C C . GLY A 1 173 ? -19.257 -7.117 12.162 1.00 80.50 173 GLY A C 1
ATOM 1317 O O . GLY A 1 173 ? -18.760 -6.370 11.327 1.00 80.50 173 GLY A O 1
ATOM 1318 N N . LYS A 1 174 ? -18.518 -7.978 12.877 1.00 83.25 174 LYS A N 1
ATOM 1319 C CA . LYS A 1 174 ? -17.059 -8.125 12.721 1.00 83.25 174 LYS A CA 1
ATOM 1320 C C . LYS A 1 174 ? -16.668 -8.629 11.339 1.00 83.25 174 LYS A C 1
ATOM 1322 O O . LYS A 1 174 ? -15.771 -8.073 10.715 1.00 83.25 174 LYS A O 1
ATOM 1327 N N . LEU A 1 175 ? -17.332 -9.677 10.858 1.00 86.00 175 LEU A N 1
ATOM 1328 C CA . LEU A 1 175 ? -17.017 -10.265 9.557 1.00 86.00 175 LEU A CA 1
ATOM 1329 C C . LEU A 1 175 ? -17.520 -9.399 8.395 1.00 86.00 175 LEU A C 1
ATOM 1331 O O . LEU A 1 175 ? -16.858 -9.338 7.360 1.00 86.00 175 LEU A O 1
ATOM 1335 N N . GLY A 1 176 ? -18.638 -8.690 8.584 1.00 86.75 176 GLY A N 1
ATOM 1336 C CA . GLY A 1 176 ? -19.267 -7.867 7.553 1.00 86.75 176 GLY A CA 1
ATOM 1337 C C . GLY A 1 176 ? -18.382 -6.738 7.022 1.00 86.75 176 GLY A C 1
ATOM 1338 O O . GLY A 1 176 ? -18.411 -6.473 5.826 1.00 86.75 176 GLY A O 1
ATOM 1339 N N . THR A 1 177 ? -17.560 -6.106 7.865 1.00 83.94 177 THR A N 1
ATOM 1340 C CA . THR A 1 177 ? -16.616 -5.058 7.427 1.00 83.94 177 THR A CA 1
ATOM 1341 C C . THR A 1 177 ? -15.211 -5.598 7.168 1.00 83.94 177 THR A C 1
ATOM 1343 O O . THR A 1 177 ? -14.540 -5.152 6.234 1.00 83.94 177 THR A O 1
ATOM 1346 N N . ALA A 1 178 ? -14.766 -6.591 7.945 1.00 88.25 178 ALA A N 1
ATOM 1347 C CA . ALA A 1 178 ? -13.413 -7.126 7.833 1.00 88.25 178 ALA A CA 1
ATOM 1348 C C . ALA A 1 178 ? -13.191 -7.910 6.528 1.00 88.25 178 ALA A C 1
ATOM 1350 O O . ALA A 1 178 ? -12.145 -7.748 5.898 1.00 88.25 178 ALA A O 1
ATOM 1351 N N . ILE A 1 179 ? -14.162 -8.727 6.093 1.00 90.69 179 ILE A N 1
ATOM 1352 C CA . ILE A 1 179 ? -14.016 -9.554 4.883 1.00 90.69 179 ILE A CA 1
ATOM 1353 C C . ILE A 1 179 ? -13.907 -8.686 3.620 1.00 90.69 179 ILE A C 1
ATOM 1355 O O . ILE A 1 179 ? -12.929 -8.864 2.891 1.00 90.69 179 ILE A O 1
ATOM 1359 N N . PRO A 1 180 ? -14.814 -7.724 3.345 1.00 91.94 180 PRO A N 1
ATOM 1360 C CA . PRO A 1 180 ? -14.676 -6.874 2.163 1.00 91.94 180 PRO A CA 1
ATOM 1361 C C . PRO A 1 180 ? -13.357 -6.098 2.151 1.00 91.94 180 PRO A C 1
ATOM 1363 O O . PRO A 1 180 ? -12.688 -6.052 1.120 1.00 91.94 180 PRO A O 1
ATOM 1366 N N . SER A 1 181 ? -12.936 -5.556 3.300 1.00 87.56 181 SER A N 1
ATOM 1367 C CA . SER A 1 181 ? -11.657 -4.845 3.416 1.00 87.56 181 SER A CA 1
ATOM 1368 C C . SER A 1 181 ? -10.465 -5.750 3.094 1.00 87.56 181 SER A C 1
ATOM 1370 O O . SER A 1 181 ? -9.538 -5.330 2.396 1.00 87.56 181 SER A O 1
ATOM 1372 N N . LEU A 1 182 ? -10.483 -6.997 3.573 1.00 93.25 182 LEU A N 1
ATOM 1373 C CA . LEU A 1 182 ? -9.441 -7.982 3.293 1.00 93.25 182 LEU A CA 1
ATOM 1374 C C . LEU A 1 182 ? -9.400 -8.336 1.802 1.00 93.25 182 LEU A C 1
ATOM 1376 O O . LEU A 1 182 ? -8.329 -8.309 1.199 1.00 93.25 182 LEU A O 1
ATOM 1380 N N . VAL A 1 183 ? -10.558 -8.607 1.193 1.00 95.00 183 VAL A N 1
ATOM 1381 C CA . VAL A 1 183 ? -10.666 -8.940 -0.236 1.00 95.00 183 VAL A CA 1
ATOM 1382 C C . VAL A 1 183 ? -10.140 -7.796 -1.099 1.00 95.00 183 VAL A C 1
ATOM 1384 O O . VAL A 1 183 ? -9.288 -8.028 -1.956 1.00 95.00 183 VAL A O 1
ATOM 1387 N N . ILE A 1 184 ? -10.578 -6.559 -0.842 1.00 93.56 184 ILE A N 1
ATOM 1388 C CA . ILE A 1 184 ? -10.098 -5.372 -1.567 1.00 93.56 184 ILE A CA 1
ATOM 1389 C C . ILE A 1 184 ? -8.577 -5.254 -1.437 1.00 93.56 184 ILE A C 1
ATOM 1391 O O . ILE A 1 184 ? -7.885 -5.055 -2.434 1.00 93.56 184 ILE A O 1
ATOM 1395 N N . SER A 1 185 ? -8.041 -5.436 -0.231 1.00 92.38 185 SER A N 1
ATOM 1396 C CA . SER A 1 185 ? -6.603 -5.326 0.017 1.00 92.38 185 SER A CA 1
ATOM 1397 C C . SER A 1 185 ? -5.790 -6.394 -0.721 1.00 92.38 185 SER A C 1
ATOM 1399 O O . SER A 1 185 ? -4.744 -6.083 -1.292 1.00 92.38 185 SER A O 1
ATOM 1401 N N . ILE A 1 186 ? -6.282 -7.636 -0.768 1.00 94.50 186 ILE A N 1
ATOM 1402 C CA . ILE A 1 186 ? -5.659 -8.728 -1.530 1.00 94.50 186 ILE A CA 1
ATOM 1403 C C . ILE A 1 186 ? -5.680 -8.410 -3.028 1.00 94.50 186 ILE A C 1
ATOM 1405 O O . ILE A 1 186 ? -4.658 -8.556 -3.699 1.00 94.50 186 ILE A O 1
ATOM 1409 N N . VAL A 1 187 ? -6.810 -7.933 -3.555 1.00 95.94 187 VAL A N 1
ATOM 1410 C CA . VAL A 1 187 ? -6.932 -7.551 -4.970 1.00 95.94 187 VAL A CA 1
ATOM 1411 C C . VAL A 1 187 ? -5.950 -6.431 -5.312 1.00 95.94 187 VAL A C 1
ATOM 1413 O O . VAL A 1 187 ? -5.208 -6.548 -6.286 1.00 95.94 187 VAL A O 1
ATOM 1416 N N . VAL A 1 188 ? -5.884 -5.377 -4.494 1.00 91.81 188 VAL A N 1
ATOM 1417 C CA . VAL A 1 188 ? -4.941 -4.265 -4.683 1.00 91.81 188 VAL A CA 1
ATOM 1418 C C . VAL A 1 188 ? -3.497 -4.767 -4.643 1.00 91.81 188 VAL A C 1
ATOM 1420 O O . VAL A 1 188 ? -2.716 -4.413 -5.526 1.00 91.81 188 VAL A O 1
ATOM 1423 N N . PHE A 1 189 ? -3.142 -5.629 -3.686 1.00 94.69 189 PHE A N 1
ATOM 1424 C CA . PHE A 1 189 ? -1.810 -6.233 -3.608 1.00 94.69 189 PHE A CA 1
ATOM 1425 C C . PHE A 1 189 ? -1.449 -7.004 -4.883 1.00 94.69 189 PHE A C 1
ATOM 1427 O O . PHE A 1 189 ? -0.371 -6.798 -5.443 1.00 94.69 189 PHE A O 1
ATOM 1434 N N . VAL A 1 190 ? -2.353 -7.857 -5.372 1.00 95.25 190 VAL A N 1
ATOM 1435 C CA . VAL A 1 190 ? -2.138 -8.648 -6.592 1.00 95.25 190 VAL A CA 1
ATOM 1436 C C . VAL A 1 190 ? -2.000 -7.741 -7.813 1.00 95.25 190 VAL A C 1
ATOM 1438 O O . VAL A 1 190 ? -1.066 -7.919 -8.592 1.00 95.25 190 VAL A O 1
ATOM 1441 N N . LEU A 1 191 ? -2.872 -6.740 -7.970 1.00 94.38 191 LEU A N 1
ATOM 1442 C CA . LEU A 1 191 ? -2.816 -5.799 -9.092 1.00 94.38 191 LEU A CA 1
ATOM 1443 C C . LEU A 1 191 ? -1.508 -5.007 -9.112 1.00 94.38 191 LEU A C 1
ATOM 1445 O O . LEU A 1 191 ? -0.888 -4.880 -10.166 1.00 94.38 191 LEU A O 1
ATOM 1449 N N . TRP A 1 192 ? -1.051 -4.519 -7.959 1.00 92.38 192 TRP A N 1
ATOM 1450 C CA . TRP A 1 192 ? 0.230 -3.821 -7.855 1.00 92.38 192 TRP A CA 1
ATOM 1451 C C . TRP A 1 192 ? 1.417 -4.739 -8.131 1.00 92.38 192 TRP A C 1
ATOM 1453 O O . TRP A 1 192 ? 2.350 -4.340 -8.824 1.00 92.38 192 TRP A O 1
ATOM 1463 N N . ASN A 1 193 ? 1.379 -5.976 -7.636 1.00 93.56 193 ASN A N 1
ATOM 1464 C CA . ASN A 1 193 ? 2.418 -6.963 -7.912 1.00 93.56 193 ASN A CA 1
ATOM 1465 C C . ASN A 1 193 ? 2.502 -7.254 -9.419 1.00 93.56 193 ASN A C 1
ATOM 1467 O O . ASN A 1 193 ? 3.571 -7.138 -10.015 1.00 93.56 193 ASN A O 1
ATOM 1471 N N . LEU A 1 194 ? 1.358 -7.507 -10.061 1.00 94.00 194 LEU A N 1
ATOM 1472 C CA . LEU A 1 194 ? 1.269 -7.699 -11.507 1.00 94.00 194 LEU A CA 1
ATOM 1473 C C . LEU A 1 194 ? 1.736 -6.467 -12.283 1.00 94.00 194 LEU A C 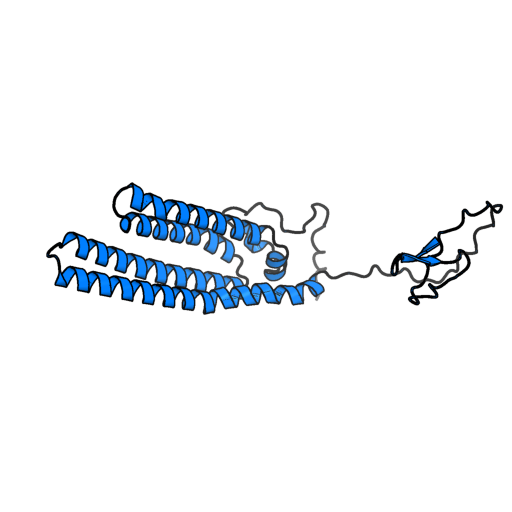1
ATOM 1475 O O . LEU A 1 194 ? 2.446 -6.615 -13.278 1.00 94.00 194 LEU A O 1
ATOM 1479 N N . TYR A 1 195 ? 1.380 -5.265 -11.825 1.00 93.12 195 TYR A N 1
ATOM 1480 C CA . TYR A 1 195 ? 1.850 -4.020 -12.419 1.00 93.12 195 TYR A CA 1
ATOM 1481 C C . TYR A 1 195 ? 3.377 -3.924 -12.357 1.00 93.12 195 TYR A C 1
ATOM 1483 O O . TYR A 1 195 ? 4.003 -3.710 -13.392 1.00 93.12 195 TYR A O 1
ATOM 1491 N N . PHE A 1 196 ? 4.001 -4.140 -11.196 1.00 92.38 196 PHE A N 1
ATOM 1492 C CA . PHE A 1 196 ? 5.460 -4.079 -11.079 1.00 92.38 196 PHE A CA 1
ATOM 1493 C C . PHE A 1 196 ? 6.171 -5.138 -11.919 1.00 92.38 196 PHE A C 1
ATOM 1495 O O . PHE A 1 196 ? 7.240 -4.863 -12.451 1.00 92.38 196 PHE A O 1
ATOM 1502 N N . VAL A 1 197 ? 5.578 -6.321 -12.059 1.00 92.44 197 VAL A N 1
ATOM 1503 C CA . VAL A 1 197 ? 6.194 -7.446 -12.768 1.00 92.44 197 VAL A CA 1
ATOM 1504 C C . VAL A 1 197 ? 6.063 -7.311 -14.281 1.00 92.44 197 VAL A C 1
ATOM 1506 O O . VAL A 1 197 ? 7.022 -7.568 -14.999 1.00 92.44 197 VAL A O 1
ATOM 1509 N N . LYS A 1 198 ? 4.885 -6.923 -14.783 1.00 92.62 198 LYS A N 1
ATOM 1510 C CA . LYS A 1 198 ? 4.597 -6.906 -16.227 1.00 92.62 198 LYS A CA 1
ATOM 1511 C C . LYS A 1 198 ? 4.801 -5.545 -16.884 1.00 92.62 198 LYS A C 1
ATOM 1513 O O . LYS A 1 198 ? 4.856 -5.467 -18.109 1.00 92.62 198 LYS A O 1
ATOM 1518 N N . SER A 1 199 ? 4.879 -4.463 -16.113 1.00 90.31 199 SER A N 1
ATOM 1519 C CA . SER A 1 199 ? 4.990 -3.126 -16.687 1.00 90.31 199 SER A CA 1
ATOM 1520 C C . SER A 1 199 ? 6.387 -2.886 -17.248 1.00 90.31 199 SER A C 1
ATOM 1522 O O . SER A 1 199 ? 7.351 -2.679 -16.508 1.00 90.31 199 SER A O 1
ATOM 1524 N N . LEU A 1 200 ? 6.472 -2.789 -18.576 1.00 87.12 200 LEU A N 1
ATOM 1525 C CA . LEU A 1 200 ? 7.669 -2.310 -19.269 1.00 87.12 200 LEU A CA 1
ATOM 1526 C C . LEU A 1 200 ? 8.104 -0.929 -18.749 1.00 87.12 200 LEU A C 1
ATOM 1528 O O . LEU A 1 200 ? 9.290 -0.633 -18.687 1.00 87.12 200 LEU A O 1
ATOM 1532 N N . ARG A 1 201 ? 7.154 -0.106 -18.281 1.00 86.81 201 ARG A N 1
ATOM 1533 C CA . ARG A 1 201 ? 7.437 1.219 -17.705 1.00 86.81 201 ARG A CA 1
ATOM 1534 C C . ARG A 1 201 ? 8.275 1.117 -16.434 1.00 86.81 201 ARG A C 1
ATOM 1536 O O . ARG A 1 201 ? 9.200 1.900 -16.243 1.00 86.81 201 ARG A O 1
ATOM 1543 N N . VAL A 1 202 ? 7.940 0.162 -15.566 1.00 89.62 202 VAL A N 1
ATOM 1544 C CA . VAL A 1 202 ? 8.676 -0.088 -14.319 1.00 89.62 202 VAL A CA 1
ATOM 1545 C C . VAL A 1 202 ? 10.058 -0.635 -14.646 1.00 89.62 202 VAL A C 1
ATOM 1547 O O . VAL A 1 202 ? 11.041 -0.144 -14.100 1.00 89.62 202 VAL A O 1
ATOM 1550 N N . TYR A 1 203 ? 10.140 -1.580 -15.584 1.00 89.25 203 TYR A N 1
ATOM 1551 C CA . TYR A 1 203 ? 11.413 -2.121 -16.051 1.00 89.25 203 TYR A CA 1
ATOM 1552 C C . TYR A 1 203 ? 12.350 -1.027 -16.586 1.00 89.25 203 TYR A C 1
ATOM 1554 O O . TYR A 1 203 ? 13.472 -0.897 -16.103 1.00 89.25 203 TYR A O 1
ATOM 1562 N N . VAL A 1 204 ? 11.871 -0.185 -17.508 1.00 86.06 204 VAL A N 1
ATOM 1563 C CA . VAL A 1 204 ? 12.668 0.909 -18.085 1.00 86.06 204 VAL A CA 1
ATOM 1564 C C . VAL A 1 204 ? 13.066 1.934 -17.022 1.00 86.06 204 VAL A C 1
ATOM 1566 O O . VAL A 1 204 ? 14.204 2.396 -17.013 1.00 86.06 204 VAL A O 1
ATOM 1569 N N . TYR A 1 205 ? 12.170 2.266 -16.089 1.00 87.69 205 TYR A N 1
ATOM 1570 C CA . TYR A 1 205 ? 12.499 3.178 -14.994 1.00 87.69 205 TYR A CA 1
ATOM 1571 C C . TYR A 1 205 ? 13.600 2.624 -14.081 1.00 87.69 205 TYR A C 1
ATOM 1573 O O . TYR A 1 205 ? 14.512 3.357 -13.695 1.00 87.69 205 TYR A O 1
ATOM 1581 N N . MET A 1 206 ? 13.510 1.338 -13.732 1.00 89.00 206 MET A N 1
ATOM 1582 C CA . MET A 1 206 ? 14.500 0.656 -12.896 1.00 89.00 206 MET A CA 1
ATOM 1583 C C . MET A 1 206 ? 15.821 0.435 -13.636 1.00 89.00 206 MET A C 1
ATOM 1585 O O . MET A 1 206 ? 16.867 0.324 -13.003 1.00 89.00 206 MET A O 1
ATOM 1589 N N . GLY A 1 207 ? 15.786 0.384 -14.969 1.00 85.62 207 GLY A N 1
ATOM 1590 C CA . GLY A 1 207 ? 16.956 0.209 -15.826 1.00 85.62 207 GLY A CA 1
ATOM 1591 C C . GLY A 1 207 ? 17.568 -1.195 -15.783 1.00 85.62 207 GLY A C 1
ATOM 1592 O O . GLY A 1 207 ? 18.594 -1.419 -16.412 1.00 85.62 207 GLY A O 1
ATOM 1593 N N . SER A 1 208 ? 16.977 -2.137 -15.041 1.00 89.31 208 SER A N 1
ATOM 1594 C CA . SER A 1 208 ? 17.430 -3.530 -14.963 1.00 89.31 208 SER A CA 1
ATOM 1595 C C . SER A 1 208 ? 16.326 -4.460 -14.451 1.00 89.31 208 SER A C 1
ATOM 1597 O O . SER A 1 208 ? 15.343 -4.019 -13.857 1.00 89.31 208 SER A O 1
ATOM 1599 N N . ASP A 1 209 ? 16.516 -5.766 -14.628 1.00 91.69 209 ASP A N 1
ATOM 1600 C CA . ASP A 1 209 ? 15.697 -6.850 -14.065 1.00 91.69 209 ASP A CA 1
ATOM 1601 C C . ASP A 1 209 ? 16.094 -7.224 -12.619 1.00 91.69 209 ASP A C 1
ATOM 1603 O O . ASP A 1 209 ? 15.507 -8.130 -12.022 1.00 91.69 209 ASP A O 1
ATOM 1607 N N . ALA A 1 210 ? 17.071 -6.531 -12.021 1.00 93.00 210 ALA A N 1
ATOM 1608 C CA . ALA A 1 210 ? 17.576 -6.843 -10.683 1.00 93.00 210 ALA A CA 1
ATOM 1609 C C . ALA A 1 210 ? 16.467 -6.811 -9.615 1.00 93.00 210 ALA A C 1
ATOM 1611 O O . ALA A 1 210 ? 16.479 -7.611 -8.678 1.00 93.00 210 ALA A O 1
ATOM 1612 N N . TYR A 1 211 ? 15.471 -5.932 -9.778 1.00 94.06 211 TYR A N 1
ATOM 1613 C CA . TYR A 1 211 ? 14.336 -5.858 -8.858 1.00 94.06 211 TYR A CA 1
ATOM 1614 C C . TYR A 1 211 ? 13.406 -7.078 -8.934 1.00 94.06 211 TYR A C 1
ATOM 1616 O O . TYR A 1 211 ? 12.829 -7.469 -7.919 1.00 94.06 211 TYR A O 1
ATOM 1624 N N . LEU A 1 212 ? 13.294 -7.712 -10.108 1.00 94.19 212 LEU A N 1
ATOM 1625 C CA . LEU A 1 212 ? 12.547 -8.959 -10.281 1.00 94.19 212 LEU A CA 1
ATOM 1626 C C . LEU A 1 212 ? 13.298 -10.118 -9.635 1.00 94.19 212 LEU A C 1
ATOM 1628 O O . LEU A 1 212 ? 12.690 -10.891 -8.900 1.00 94.19 212 LEU A O 1
ATOM 1632 N N . ARG A 1 213 ? 14.624 -10.188 -9.817 1.00 93.88 213 ARG A N 1
ATOM 1633 C CA . ARG A 1 213 ? 15.474 -11.221 -9.199 1.00 93.88 213 ARG A CA 1
ATOM 1634 C C . ARG A 1 213 ? 15.446 -11.193 -7.671 1.00 93.88 213 ARG A C 1
ATOM 1636 O O . ARG A 1 213 ? 15.529 -12.240 -7.038 1.00 93.88 213 ARG A O 1
ATOM 1643 N N . ASN A 1 214 ? 15.281 -10.010 -7.083 1.00 94.69 214 ASN A N 1
ATOM 1644 C CA . ASN A 1 214 ? 15.149 -9.848 -5.636 1.00 94.69 214 ASN A CA 1
ATOM 1645 C C . ASN A 1 214 ? 13.729 -10.113 -5.108 1.00 94.69 214 ASN A C 1
ATOM 1647 O O . ASN A 1 214 ? 13.542 -10.178 -3.891 1.00 94.69 214 ASN A O 1
ATOM 1651 N N . SER A 1 215 ? 12.729 -10.261 -5.981 1.00 95.12 215 SER A N 1
ATOM 1652 C CA . SER A 1 215 ? 11.351 -10.539 -5.578 1.00 95.12 215 SER A CA 1
ATOM 1653 C C . SER A 1 215 ? 11.210 -11.907 -4.908 1.00 95.12 215 SER A C 1
ATOM 1655 O O . SER A 1 215 ? 11.832 -12.885 -5.312 1.00 95.12 215 SER A O 1
ATOM 1657 N N . ILE A 1 216 ? 10.312 -11.988 -3.923 1.00 94.25 216 ILE A N 1
ATOM 1658 C CA . ILE A 1 216 ? 9.913 -13.248 -3.288 1.00 94.25 216 ILE A CA 1
ATOM 1659 C C . ILE A 1 216 ? 9.104 -14.104 -4.273 1.00 94.25 216 ILE A C 1
ATOM 1661 O O . ILE A 1 216 ? 9.345 -15.301 -4.397 1.00 94.25 216 ILE A O 1
ATOM 1665 N N . PHE A 1 217 ? 8.164 -13.486 -4.993 1.00 92.19 217 PHE A N 1
ATOM 1666 C CA . PHE A 1 217 ? 7.205 -14.203 -5.839 1.00 92.19 217 PHE A CA 1
ATOM 1667 C C . PHE A 1 217 ? 7.636 -14.323 -7.303 1.00 92.19 217 PHE A C 1
ATOM 1669 O O . PHE A 1 217 ? 7.164 -15.218 -7.997 1.00 92.19 217 PHE A O 1
ATOM 1676 N N . THR A 1 218 ? 8.518 -13.445 -7.793 1.00 90.81 218 THR A N 1
ATOM 1677 C CA . THR A 1 218 ? 8.813 -13.347 -9.235 1.00 90.81 218 THR A CA 1
ATOM 1678 C C . THR A 1 218 ? 10.286 -13.480 -9.595 1.00 90.81 218 THR A C 1
ATO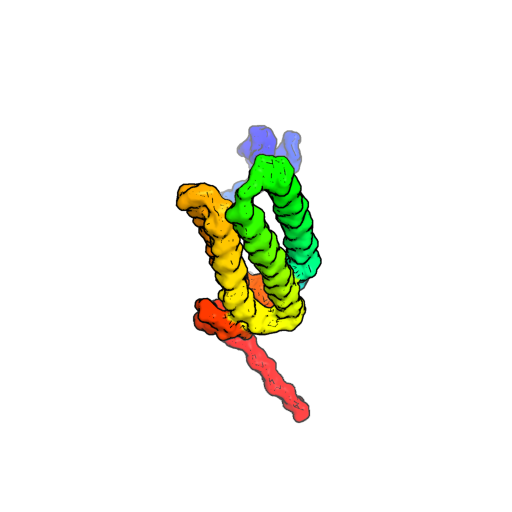M 1680 O O . THR A 1 218 ? 10.683 -13.040 -10.671 1.00 90.81 218 THR A O 1
ATOM 1683 N N . LYS A 1 219 ? 11.097 -14.128 -8.747 1.00 90.38 219 LYS A N 1
ATOM 1684 C CA . LYS A 1 219 ? 12.547 -14.269 -8.981 1.00 90.38 219 LYS A CA 1
ATOM 1685 C C . LYS A 1 219 ? 12.909 -14.910 -10.333 1.00 90.38 219 LYS A C 1
ATOM 1687 O O . LYS A 1 219 ? 13.986 -14.655 -10.854 1.00 90.38 219 LYS A O 1
ATOM 1692 N N . ASN A 1 220 ? 12.015 -15.746 -10.870 1.00 89.31 220 ASN A N 1
ATOM 1693 C CA . ASN A 1 220 ? 12.213 -16.520 -12.101 1.00 89.31 220 ASN A CA 1
ATOM 1694 C C . ASN A 1 220 ? 11.404 -15.981 -13.296 1.00 89.31 220 ASN A C 1
ATOM 1696 O O . ASN A 1 220 ? 11.342 -16.639 -14.332 1.00 89.31 220 ASN A O 1
ATOM 1700 N N . VAL A 1 221 ? 10.715 -14.845 -13.153 1.00 88.31 221 VAL A N 1
ATOM 1701 C CA . VAL A 1 221 ? 9.898 -14.299 -14.243 1.00 88.31 221 VAL A CA 1
ATOM 1702 C C . VAL A 1 221 ? 10.820 -13.579 -15.234 1.00 88.31 221 VAL A C 1
ATOM 1704 O O . VAL A 1 221 ? 11.609 -12.738 -14.796 1.00 88.31 221 VAL A O 1
ATOM 1707 N N . PRO A 1 222 ? 10.752 -13.884 -16.545 1.00 87.25 222 PRO A N 1
ATOM 1708 C CA . PRO A 1 222 ? 11.544 -13.178 -17.546 1.00 87.25 222 PRO A CA 1
ATOM 1709 C C . PRO A 1 222 ? 11.181 -11.690 -17.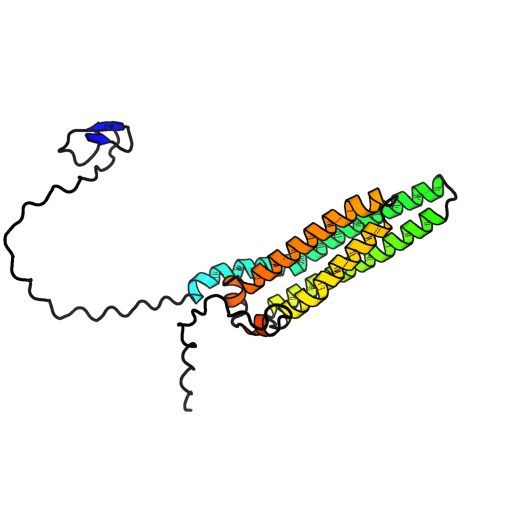569 1.00 87.25 222 PRO A C 1
ATOM 1711 O O . PRO A 1 222 ? 10.029 -11.313 -17.335 1.00 87.25 222 PRO A O 1
ATOM 1714 N N . ALA A 1 223 ? 12.170 -10.842 -17.847 1.00 85.12 223 ALA A N 1
ATOM 1715 C CA . ALA A 1 223 ? 11.966 -9.403 -17.878 1.00 85.12 223 ALA A CA 1
ATOM 1716 C C . ALA A 1 223 ? 10.948 -9.006 -18.971 1.00 85.12 223 ALA A C 1
ATOM 1718 O O . ALA A 1 223 ? 10.897 -9.626 -20.038 1.00 85.12 223 ALA A O 1
ATOM 1719 N N . PRO A 1 224 ? 10.129 -7.961 -18.748 1.00 83.44 224 PRO A N 1
ATOM 1720 C CA . PRO A 1 224 ? 9.218 -7.465 -19.771 1.00 83.44 224 PRO A CA 1
ATOM 1721 C C . PRO A 1 224 ? 9.985 -7.068 -21.035 1.00 83.44 224 PRO A C 1
ATOM 1723 O O . PRO A 1 224 ? 10.895 -6.245 -20.977 1.00 83.44 224 PRO A O 1
ATOM 1726 N N . GLY A 1 225 ? 9.601 -7.627 -22.181 1.00 74.06 225 GLY A N 1
ATOM 1727 C CA . GLY A 1 225 ? 10.185 -7.261 -23.471 1.00 74.06 225 GLY A CA 1
ATOM 1728 C C . GLY A 1 225 ? 11.491 -7.972 -23.823 1.00 74.06 225 GLY A C 1
ATOM 1729 O O . GLY A 1 225 ? 12.002 -7.718 -24.903 1.00 74.06 225 GLY A O 1
ATOM 1730 N N . THR A 1 226 ? 12.008 -8.892 -23.001 1.00 68.38 226 THR A N 1
ATOM 1731 C CA . THR A 1 226 ? 13.000 -9.859 -23.493 1.00 68.38 226 THR A CA 1
ATOM 1732 C C . THR A 1 226 ? 12.248 -10.956 -24.234 1.00 68.38 226 THR A C 1
ATOM 1734 O O . THR A 1 226 ? 11.802 -11.935 -23.629 1.00 68.38 226 THR A O 1
ATOM 1737 N N . SER A 1 227 ? 12.046 -10.784 -25.543 1.00 58.22 227 SER A N 1
ATOM 1738 C CA . SER A 1 227 ? 11.732 -11.936 -26.389 1.00 58.22 227 SER A CA 1
ATOM 1739 C C . SER A 1 227 ? 12.827 -12.988 -26.162 1.00 58.22 227 SER A C 1
ATOM 1741 O O . SER A 1 227 ? 13.994 -12.598 -26.089 1.00 58.22 227 SER A O 1
ATOM 1743 N N . PRO A 1 228 ? 12.527 -14.298 -26.089 1.00 54.91 228 PRO A N 1
ATOM 1744 C CA . PRO A 1 228 ? 13.569 -15.331 -26.041 1.00 54.91 228 PRO A CA 1
ATOM 1745 C C . PRO A 1 228 ? 14.545 -15.260 -27.234 1.00 54.91 228 PRO A C 1
ATOM 1747 O O . PRO A 1 228 ? 15.589 -15.903 -27.210 1.00 54.91 228 PRO A O 1
ATOM 1750 N N . TYR A 1 229 ? 14.229 -14.449 -28.250 1.00 51.62 229 TYR A N 1
ATOM 1751 C CA . TYR A 1 229 ? 15.047 -14.188 -29.432 1.00 51.62 229 TYR A CA 1
ATOM 1752 C C . TYR A 1 229 ? 15.803 -12.848 -29.413 1.00 51.62 229 TYR A C 1
ATOM 1754 O O . TYR A 1 229 ? 16.603 -12.596 -30.311 1.00 51.62 229 TYR A O 1
ATOM 1762 N N . GLN A 1 230 ? 15.584 -11.977 -28.422 1.00 50.16 230 GLN A N 1
ATOM 1763 C CA . GLN A 1 230 ? 16.401 -10.774 -28.254 1.00 50.16 230 GLN A CA 1
ATOM 1764 C C . GLN A 1 230 ? 17.664 -11.151 -27.489 1.00 50.16 230 GLN A C 1
ATOM 1766 O O . GLN A 1 230 ? 17.665 -11.276 -26.265 1.00 50.16 230 GLN A O 1
ATOM 1771 N N . GLN A 1 231 ? 18.729 -11.376 -28.261 1.00 46.25 231 GLN A N 1
ATOM 1772 C CA . GLN A 1 231 ? 20.084 -11.550 -27.754 1.00 46.25 231 GLN A CA 1
ATOM 1773 C C . GLN A 1 231 ? 20.411 -10.438 -26.745 1.00 46.25 231 GLN A C 1
ATOM 1775 O O . GLN A 1 231 ? 19.949 -9.304 -26.923 1.00 46.25 231 GLN A O 1
ATOM 1780 N N . PRO A 1 232 ? 21.173 -10.748 -25.678 1.00 48.72 232 PRO A N 1
ATOM 1781 C CA . PRO A 1 232 ? 21.571 -9.751 -24.696 1.00 48.72 232 PRO A CA 1
ATOM 1782 C C . PRO A 1 232 ? 22.169 -8.538 -25.419 1.00 48.72 232 PRO A C 1
ATOM 1784 O O . PRO A 1 232 ? 22.868 -8.734 -26.419 1.00 48.72 232 PRO A O 1
ATOM 1787 N N . PRO A 1 233 ? 21.890 -7.303 -24.956 1.00 50.22 233 PRO A N 1
ATOM 1788 C CA . PRO A 1 233 ? 22.494 -6.116 -25.542 1.00 50.22 233 PRO A CA 1
ATOM 1789 C C . PRO A 1 233 ? 23.991 -6.372 -25.599 1.00 50.22 233 PRO A C 1
ATOM 1791 O O . PRO A 1 233 ? 24.569 -6.748 -24.576 1.00 50.22 233 PRO A O 1
ATOM 1794 N N . TYR A 1 234 ? 24.554 -6.279 -26.810 1.00 50.00 234 TYR A N 1
ATOM 1795 C CA . TYR A 1 234 ? 25.971 -6.472 -27.084 1.00 50.00 234 TYR A CA 1
ATOM 1796 C C . TYR A 1 234 ? 26.764 -5.970 -25.883 1.00 50.00 234 TYR A C 1
ATOM 1798 O O . TYR A 1 234 ? 26.683 -4.785 -25.549 1.00 50.00 234 TYR A O 1
ATOM 1806 N N . GLN A 1 235 ? 27.453 -6.889 -25.195 1.00 47.88 235 GLN A N 1
ATOM 1807 C CA . GLN A 1 235 ? 28.472 -6.510 -24.227 1.00 47.88 235 GLN A CA 1
ATOM 1808 C C . GLN A 1 235 ? 29.315 -5.463 -24.941 1.00 47.88 235 GLN A C 1
ATOM 1810 O O . GLN A 1 235 ? 29.855 -5.755 -26.012 1.00 47.88 235 GLN A O 1
ATOM 1815 N N . GLN A 1 236 ? 29.307 -4.227 -24.431 1.00 49.19 236 GLN A N 1
ATOM 1816 C CA . GLN A 1 236 ? 30.117 -3.168 -25.015 1.00 49.19 236 GLN A CA 1
ATOM 1817 C C . GLN A 1 236 ? 31.527 -3.742 -25.166 1.00 49.19 236 GLN A C 1
ATOM 1819 O O . GLN A 1 236 ? 32.025 -4.326 -24.195 1.00 49.19 236 GLN A O 1
ATOM 1824 N N . PRO A 1 237 ? 32.124 -3.690 -26.371 1.00 44.53 237 PRO A N 1
ATOM 1825 C CA . PRO A 1 237 ? 33.447 -4.253 -26.577 1.00 44.53 237 PRO A CA 1
ATOM 1826 C C . PRO A 1 237 ? 34.377 -3.659 -25.515 1.00 44.53 237 PRO A C 1
ATOM 1828 O O . PRO A 1 237 ? 34.239 -2.469 -25.206 1.00 44.53 237 PRO A O 1
ATOM 1831 N N . PRO A 1 238 ? 35.263 -4.468 -24.907 1.00 48.06 238 PRO A N 1
ATOM 1832 C CA . PRO A 1 238 ? 36.164 -3.978 -23.879 1.00 48.06 238 PRO A CA 1
ATOM 1833 C C . PRO A 1 238 ? 36.880 -2.744 -24.420 1.00 48.06 238 PRO A C 1
ATOM 1835 O O . PRO A 1 238 ? 37.501 -2.791 -25.483 1.00 48.06 238 PRO A O 1
ATOM 1838 N N . THR A 1 239 ? 36.741 -1.624 -23.716 1.00 53.94 239 THR A N 1
ATOM 1839 C CA . THR A 1 239 ? 37.544 -0.435 -23.972 1.00 53.94 239 THR A CA 1
ATOM 1840 C C . THR A 1 239 ? 38.985 -0.815 -23.672 1.00 53.94 239 THR A C 1
ATOM 1842 O O . THR A 1 239 ? 39.381 -0.896 -22.509 1.00 53.94 239 THR A O 1
ATOM 1845 N N . TYR A 1 240 ? 39.737 -1.134 -24.722 1.00 51.31 240 TYR A N 1
ATOM 1846 C CA . TYR A 1 240 ? 41.185 -1.232 -24.650 1.00 51.31 240 TYR A CA 1
ATOM 1847 C C . TYR A 1 240 ? 41.711 0.183 -24.398 1.00 51.31 240 TYR A C 1
ATOM 1849 O O . TYR A 1 240 ? 41.620 1.039 -25.278 1.00 51.31 240 TYR A O 1
ATOM 1857 N N . ASN A 1 241 ? 42.153 0.422 -23.161 1.00 67.88 241 ASN A N 1
ATOM 1858 C CA . ASN A 1 241 ? 42.995 1.564 -22.804 1.00 67.88 241 ASN A CA 1
ATOM 1859 C C . ASN A 1 241 ? 44.411 1.357 -23.338 1.00 67.88 241 ASN A C 1
ATOM 1861 O O . ASN A 1 241 ? 44.869 0.191 -23.313 1.00 67.88 241 ASN A O 1
#

pLDDT: mean 82.78, std 14.57, range [44.53, 96.44]

Sequence (241 aa):
MICKQCKNQISDDSSFCPVCGAPVEAQPQPQAQTPPQAPPPVSPGMPPQQPVYYNPADDYRILGGFLKAVVILLKIVGPILMGISLLVTLGTSIYSIMKILRYINTYSYLVKTIIVLILGVADTAFGIFILLNVGSKLEKRDAGFLKFYQMFLPIQIGIGFIINLIQGTGIAGKLGTAIPSLVISIVVFVLWNLYFVKSLRVYVYMGSDAYLRNSIFTKNVPAPGTSPYQQPPYQQPPTYN